Protein AF-A0A075GV22-F1 (afdb_monomer)

Solvent-accessible surface area (backbone atoms only — not comparable to full-atom values): 10211 Å² total; per-residue (Å²): 111,69,67,63,52,49,53,52,50,53,51,52,52,62,68,45,43,62,60,53,48,52,53,50,51,42,51,51,51,29,62,68,49,38,79,82,53,47,80,83,38,76,56,93,55,43,69,95,78,42,57,32,60,59,54,50,48,48,53,45,34,52,48,52,51,51,50,55,50,48,54,51,49,47,42,54,75,73,61,37,54,66,56,55,51,52,49,51,56,38,70,69,30,53,65,70,69,83,43,66,52,50,73,53,48,54,53,52,32,54,49,41,50,52,50,41,72,77,34,75,86,40,63,70,55,45,54,52,39,54,52,51,44,53,52,48,45,59,42,48,70,35,69,63,30,12,52,45,51,46,52,47,40,73,71,41,98,61,62,78,67,82,54,92,62,50,58,89,62,41,58,58,52,19,52,58,55,38,71,72,74,121

pLDDT: mean 88.63, std 6.94, range [57.0, 96.81]

Structure (mmCIF, N/CA/C/O backbone):
data_AF-A0A075GV22-F1
#
_entry.id   AF-A0A075GV22-F1
#
loop_
_atom_site.group_PDB
_atom_site.id
_atom_site.type_symbol
_atom_site.label_atom_id
_atom_site.label_alt_id
_atom_site.label_comp_id
_atom_site.label_asym_id
_atom_site.label_entity_id
_atom_site.label_seq_id
_atom_site.pdbx_PDB_ins_code
_atom_site.Cartn_x
_atom_site.Cartn_y
_atom_site.Cartn_z
_atom_site.occupancy
_atom_site.B_iso_or_equiv
_atom_site.auth_seq_id
_atom_site.auth_comp_id
_atom_site.auth_asym_id
_atom_site.auth_atom_id
_atom_site.pdbx_PDB_model_num
ATOM 1 N N . MET A 1 1 ? -7.796 -27.379 -1.140 1.00 61.88 1 MET A N 1
ATOM 2 C CA . MET A 1 1 ? -6.358 -27.545 -1.483 1.00 61.88 1 MET A CA 1
ATOM 3 C C . MET A 1 1 ? -6.003 -27.077 -2.899 1.00 61.88 1 MET A C 1
ATOM 5 O O . MET A 1 1 ? -5.098 -26.264 -3.033 1.00 61.88 1 MET A O 1
ATOM 9 N N . MET A 1 2 ? -6.735 -27.494 -3.939 1.00 76.00 2 MET A N 1
ATOM 10 C CA . MET A 1 2 ? -6.452 -27.126 -5.341 1.00 76.00 2 MET A CA 1
ATOM 11 C C . MET A 1 2 ? -6.572 -25.615 -5.633 1.00 76.00 2 MET A C 1
ATOM 13 O O . MET A 1 2 ? -5.670 -25.032 -6.227 1.00 76.00 2 MET A O 1
ATOM 17 N N . LYS A 1 3 ? -7.618 -24.950 -5.110 1.00 76.69 3 LYS A N 1
ATOM 18 C CA . LYS A 1 3 ? -7.797 -23.486 -5.214 1.00 76.69 3 LYS A CA 1
ATOM 19 C C . LYS A 1 3 ? -6.611 -22.706 -4.624 1.00 76.69 3 LYS A C 1
ATOM 21 O O . LYS A 1 3 ? -6.063 -21.832 -5.280 1.00 76.69 3 LYS A O 1
ATOM 26 N N . LYS A 1 4 ? -6.152 -23.072 -3.419 1.00 71.12 4 LYS A N 1
ATOM 27 C CA . LYS A 1 4 ? -5.005 -22.431 -2.740 1.00 71.12 4 LYS A CA 1
ATOM 28 C C . LYS A 1 4 ? -3.700 -22.590 -3.533 1.00 71.12 4 LYS A C 1
ATOM 30 O O . LYS A 1 4 ? -2.909 -21.654 -3.603 1.00 71.12 4 LYS A O 1
ATOM 35 N N . TRP A 1 5 ? -3.481 -23.753 -4.152 1.00 90.94 5 TRP A N 1
ATOM 36 C CA . TRP A 1 5 ? -2.328 -23.976 -5.030 1.00 90.94 5 TRP A CA 1
ATOM 37 C C . TRP A 1 5 ? -2.404 -23.122 -6.302 1.00 90.94 5 TRP A C 1
ATOM 39 O O . TRP A 1 5 ? -1.416 -22.481 -6.656 1.00 90.94 5 TRP A O 1
ATOM 49 N N . PHE A 1 6 ? -3.577 -23.049 -6.937 1.00 90.19 6 PHE A N 1
ATOM 50 C CA . PHE A 1 6 ? -3.786 -22.228 -8.130 1.00 90.19 6 PHE A CA 1
ATOM 51 C C . PHE A 1 6 ? -3.576 -20.739 -7.838 1.00 90.19 6 PHE A C 1
ATOM 53 O O . PHE A 1 6 ? -2.804 -20.086 -8.533 1.00 90.19 6 PHE A O 1
ATOM 60 N N . MET A 1 7 ? -4.151 -20.230 -6.743 1.00 90.12 7 MET A N 1
ATOM 61 C CA . MET A 1 7 ? -3.944 -18.846 -6.300 1.00 90.12 7 MET A CA 1
ATOM 62 C C . MET A 1 7 ? -2.466 -18.538 -6.043 1.00 90.12 7 MET A C 1
ATOM 64 O O . MET A 1 7 ? -1.998 -17.445 -6.347 1.00 90.12 7 MET A O 1
ATOM 68 N N . ARG A 1 8 ? -1.695 -19.513 -5.545 1.00 86.69 8 ARG A N 1
ATOM 69 C CA . ARG A 1 8 ? -0.247 -19.359 -5.358 1.00 86.69 8 ARG A CA 1
ATOM 70 C C . ARG A 1 8 ? 0.506 -19.256 -6.688 1.00 86.69 8 ARG A C 1
ATOM 72 O O . ARG A 1 8 ? 1.442 -18.468 -6.775 1.00 86.69 8 ARG A O 1
ATOM 79 N N . GLN A 1 9 ? 0.129 -20.027 -7.711 1.00 88.81 9 GLN A N 1
ATOM 80 C CA . GLN A 1 9 ? 0.747 -19.898 -9.040 1.00 88.81 9 GLN A CA 1
ATOM 81 C C . GLN A 1 9 ? 0.329 -18.602 -9.730 1.00 88.81 9 GLN A C 1
ATOM 83 O O . GLN A 1 9 ? 1.180 -17.908 -10.276 1.00 88.81 9 GLN A O 1
ATOM 88 N N . TYR A 1 10 ? -0.949 -18.240 -9.639 1.00 91.00 10 TYR A N 1
ATOM 89 C CA . TYR A 1 10 ? -1.457 -16.963 -10.128 1.00 91.00 10 TYR A CA 1
ATOM 90 C C . TYR A 1 10 ? -0.683 -15.787 -9.520 1.00 91.00 10 TYR A C 1
ATOM 92 O O . TYR A 1 10 ? -0.190 -14.928 -10.246 1.00 91.00 10 TYR A O 1
ATOM 100 N N . TRP A 1 11 ? -0.472 -15.805 -8.202 1.00 90.06 11 TRP A N 1
ATOM 101 C CA . TRP A 1 11 ? 0.323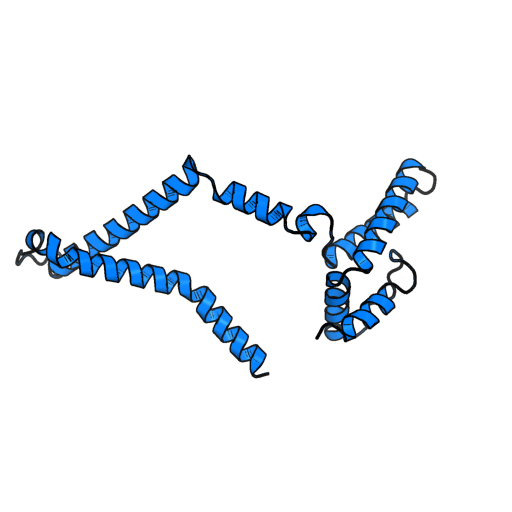 -14.788 -7.518 1.00 90.06 11 TRP A CA 1
ATOM 102 C C . TRP A 1 11 ? 1.761 -14.716 -8.050 1.00 90.06 11 TRP A C 1
ATOM 104 O O . TRP A 1 11 ? 2.268 -13.628 -8.309 1.00 90.06 11 TRP A O 1
ATOM 114 N N . ARG A 1 12 ? 2.415 -15.862 -8.287 1.00 88.81 12 ARG A N 1
ATOM 115 C CA . ARG A 1 12 ? 3.768 -15.897 -8.874 1.00 88.81 12 ARG A CA 1
ATOM 116 C C . ARG A 1 12 ? 3.799 -15.291 -10.275 1.00 88.81 12 ARG A C 1
ATOM 118 O O . ARG A 1 12 ? 4.702 -14.513 -10.571 1.00 88.81 12 ARG A O 1
ATOM 125 N N . LEU A 1 13 ? 2.810 -15.615 -11.111 1.00 90.81 13 LEU A N 1
ATOM 126 C CA . LEU A 1 13 ? 2.682 -15.046 -12.452 1.00 90.81 13 LEU A CA 1
A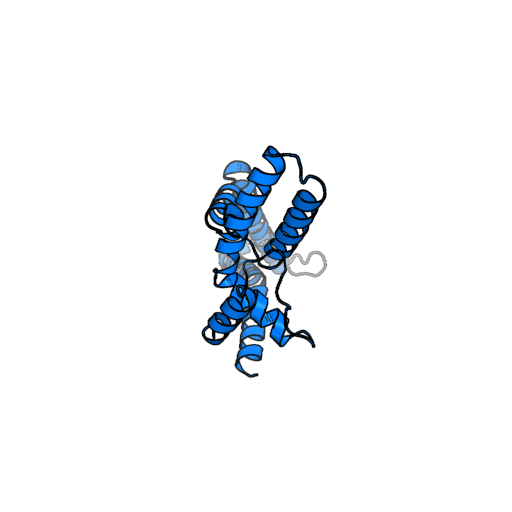TOM 127 C C . LEU A 1 13 ? 2.528 -13.525 -12.383 1.00 90.81 13 LEU A C 1
ATOM 129 O O . LEU A 1 13 ? 3.282 -12.818 -13.047 1.00 90.81 13 LEU A O 1
ATOM 133 N N . GLN A 1 14 ? 1.640 -13.031 -11.518 1.00 88.94 14 GLN A N 1
ATOM 134 C CA . GLN A 1 14 ? 1.408 -11.601 -11.320 1.00 88.94 14 GLN A CA 1
ATOM 135 C C . GLN A 1 14 ? 2.679 -10.863 -10.871 1.00 88.94 14 GLN A C 1
ATOM 137 O O . GLN A 1 14 ? 3.001 -9.816 -11.423 1.00 88.94 14 GLN A O 1
ATOM 142 N N . GLN A 1 15 ? 3.449 -11.424 -9.932 1.00 84.94 15 GLN A N 1
ATOM 143 C CA . GLN A 1 15 ? 4.717 -10.821 -9.494 1.00 84.94 15 GLN A CA 1
ATOM 144 C C . GLN A 1 15 ? 5.784 -10.827 -10.600 1.00 84.94 15 GLN A C 1
ATOM 146 O O . GLN A 1 15 ? 6.546 -9.873 -10.744 1.00 84.94 15 GLN A O 1
ATOM 151 N N . SER A 1 16 ? 5.837 -11.886 -11.415 1.00 90.12 16 SER A N 1
ATOM 152 C CA . SER A 1 16 ? 6.799 -11.990 -12.522 1.00 90.12 16 SER A CA 1
ATOM 153 C C . SER A 1 16 ? 6.440 -11.136 -13.745 1.00 90.12 16 SER A C 1
ATOM 155 O O . SER A 1 16 ? 7.319 -10.824 -14.551 1.00 90.12 16 SER A O 1
ATOM 157 N N . GLN A 1 17 ? 5.171 -10.735 -13.881 1.00 92.19 17 GLN A N 1
ATOM 158 C CA . GLN A 1 17 ? 4.641 -10.047 -15.059 1.00 92.19 17 GLN A CA 1
ATOM 159 C C . GLN A 1 17 ? 5.424 -8.776 -15.388 1.00 92.19 17 GLN A C 1
ATOM 161 O O . GLN A 1 17 ? 5.737 -8.546 -16.552 1.00 92.19 17 GLN A O 1
ATOM 166 N N . THR A 1 18 ? 5.779 -7.970 -14.385 1.00 86.69 18 THR A N 1
ATOM 167 C CA . THR A 1 18 ? 6.504 -6.709 -14.595 1.00 86.69 18 THR A CA 1
ATOM 168 C C . THR A 1 18 ? 7.890 -6.945 -15.195 1.00 86.69 18 THR A C 1
ATOM 170 O O . THR A 1 18 ? 8.265 -6.275 -16.156 1.00 86.69 18 THR A O 1
ATOM 173 N N . PHE A 1 19 ? 8.627 -7.939 -14.691 1.00 84.44 19 PHE A N 1
ATOM 174 C CA . PHE A 1 19 ? 9.962 -8.274 -15.194 1.00 84.44 19 PHE A CA 1
ATOM 175 C C . PHE A 1 19 ? 9.909 -8.842 -16.613 1.00 84.44 19 PHE A C 1
ATOM 177 O O . PHE A 1 19 ? 10.665 -8.411 -17.484 1.00 84.44 19 PHE A O 1
ATOM 184 N N . ILE A 1 20 ? 8.981 -9.773 -16.858 1.00 90.12 20 ILE A N 1
ATOM 185 C CA . ILE A 1 20 ? 8.797 -10.389 -18.177 1.00 90.12 20 ILE A CA 1
ATOM 186 C C . ILE A 1 20 ? 8.351 -9.336 -19.195 1.00 90.12 20 ILE A C 1
ATOM 188 O O . ILE A 1 20 ? 8.915 -9.264 -20.282 1.00 90.12 20 ILE A O 1
ATOM 192 N N . SER A 1 21 ? 7.386 -8.486 -18.835 1.00 90.56 21 SER A N 1
ATOM 193 C CA . SER A 1 21 ? 6.886 -7.406 -19.690 1.00 90.56 21 SER A CA 1
ATOM 194 C C . SER A 1 21 ? 8.001 -6.424 -20.053 1.00 90.56 21 SER A C 1
ATOM 196 O O . SER A 1 21 ? 8.183 -6.108 -21.225 1.00 90.56 21 SER A O 1
ATOM 198 N N . MET A 1 22 ? 8.813 -5.997 -19.081 1.00 88.88 22 MET A N 1
ATOM 199 C CA . MET A 1 22 ? 9.937 -5.092 -19.334 1.00 88.88 22 MET A CA 1
ATOM 200 C C . MET A 1 22 ? 10.972 -5.703 -20.288 1.00 88.88 22 MET A C 1
ATOM 202 O O . MET A 1 22 ? 11.382 -5.051 -21.249 1.00 88.88 22 MET A O 1
ATOM 206 N N . GLY A 1 23 ? 11.362 -6.963 -20.065 1.00 90.06 23 GLY A N 1
ATOM 207 C CA . GLY A 1 23 ? 12.274 -7.677 -20.961 1.00 90.06 23 GLY A CA 1
ATOM 208 C C . GLY A 1 23 ? 11.692 -7.853 -22.365 1.00 90.06 23 GLY A C 1
ATOM 209 O O . GLY A 1 23 ? 12.386 -7.620 -23.357 1.00 90.06 23 GLY A O 1
ATOM 210 N N . PHE A 1 24 ? 10.406 -8.197 -22.454 1.00 93.62 24 PHE A N 1
ATOM 211 C CA . PHE A 1 24 ? 9.682 -8.365 -23.711 1.00 93.62 24 PHE A CA 1
ATOM 212 C C . PHE A 1 24 ? 9.611 -7.062 -24.513 1.00 93.62 24 PHE A C 1
ATOM 214 O O . PHE A 1 24 ? 9.943 -7.051 -25.696 1.00 93.62 24 PHE A O 1
ATOM 221 N N . TRP A 1 25 ? 9.241 -5.945 -23.885 1.00 92.06 25 TRP A N 1
ATOM 222 C CA . TRP A 1 25 ? 9.173 -4.652 -24.565 1.00 92.06 25 TRP A CA 1
ATOM 223 C C . TRP A 1 25 ? 10.549 -4.150 -24.989 1.00 92.06 25 TRP A C 1
ATOM 225 O O . TRP A 1 25 ? 10.703 -3.688 -26.117 1.00 92.06 25 TRP A O 1
ATOM 235 N N . CYS A 1 26 ? 11.563 -4.293 -24.133 1.00 93.19 26 CYS A N 1
ATOM 236 C CA . CYS A 1 26 ? 12.929 -3.898 -24.467 1.00 93.19 26 CYS A CA 1
ATOM 237 C C . CYS A 1 26 ? 13.460 -4.679 -25.679 1.00 93.19 26 CYS A C 1
ATOM 239 O O . CYS A 1 26 ? 13.943 -4.080 -26.641 1.00 93.19 26 CYS A O 1
ATOM 241 N N . THR A 1 27 ? 13.312 -6.007 -25.681 1.00 92.69 27 THR A N 1
ATOM 2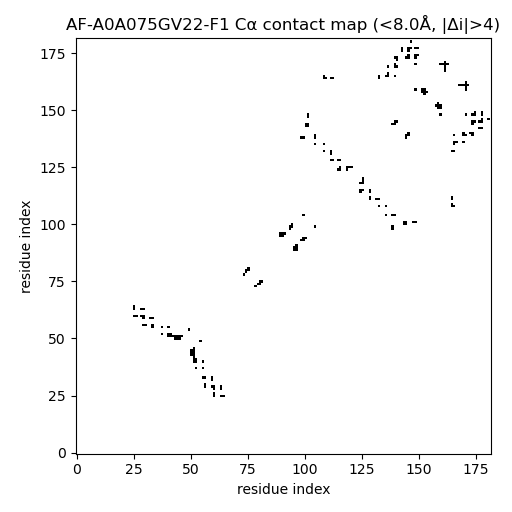42 C CA . THR A 1 27 ? 13.745 -6.849 -26.809 1.00 92.69 27 THR A CA 1
ATOM 243 C C . THR A 1 27 ? 12.947 -6.573 -28.077 1.00 92.69 27 THR A C 1
ATOM 245 O O . THR A 1 27 ? 13.544 -6.384 -29.135 1.00 92.69 27 THR A O 1
ATOM 248 N N . THR A 1 28 ? 11.621 -6.464 -27.981 1.00 94.88 28 THR A N 1
ATOM 249 C CA . THR A 1 28 ? 10.756 -6.184 -29.135 1.00 94.88 28 THR A CA 1
ATOM 250 C C . THR A 1 28 ? 11.097 -4.839 -29.772 1.00 94.88 28 THR A C 1
ATOM 252 O O . THR A 1 28 ? 11.328 -4.776 -30.977 1.00 94.88 28 THR A O 1
ATOM 255 N N . LEU A 1 29 ? 11.209 -3.769 -28.980 1.00 93.69 29 LEU A N 1
ATOM 256 C CA . LEU A 1 29 ? 11.579 -2.446 -29.491 1.00 93.69 29 LEU A CA 1
ATOM 257 C C . LEU A 1 29 ? 12.983 -2.450 -30.099 1.00 93.69 29 LEU A C 1
ATOM 259 O O . LEU A 1 29 ? 13.184 -1.894 -31.175 1.00 93.69 29 LEU A O 1
ATOM 263 N N . THR A 1 30 ? 13.936 -3.128 -29.459 1.00 93.56 30 THR A N 1
ATOM 264 C CA . THR A 1 30 ? 15.307 -3.245 -29.974 1.00 93.56 30 THR A CA 1
ATOM 265 C C . THR A 1 30 ? 15.336 -3.899 -31.354 1.00 93.56 30 THR A C 1
ATOM 267 O O . THR A 1 30 ? 15.964 -3.375 -32.274 1.00 93.56 30 THR A O 1
ATOM 270 N N . LEU A 1 31 ? 14.621 -5.013 -31.526 1.00 93.31 31 LEU A N 1
ATOM 271 C CA . LEU A 1 31 ? 14.566 -5.747 -32.791 1.00 93.31 31 LEU A CA 1
ATOM 272 C C . LEU A 1 31 ? 13.774 -5.005 -33.875 1.00 93.31 31 LEU A C 1
ATOM 274 O O . LEU A 1 31 ? 14.141 -5.083 -35.045 1.00 93.31 31 LEU A O 1
ATOM 278 N N . LEU A 1 32 ? 12.734 -4.257 -33.499 1.00 94.56 32 LEU A N 1
ATOM 279 C CA . LEU A 1 32 ? 11.988 -3.403 -34.427 1.00 94.56 32 LEU A CA 1
ATOM 280 C C . LEU A 1 32 ? 12.823 -2.213 -34.915 1.00 94.56 32 LEU A C 1
ATOM 282 O O . LEU A 1 32 ? 12.724 -1.834 -36.078 1.00 94.56 32 LEU A O 1
ATOM 286 N N . ILE A 1 33 ? 13.657 -1.634 -34.049 1.00 92.62 33 ILE A N 1
ATOM 287 C CA . ILE A 1 33 ? 14.510 -0.485 -34.388 1.00 92.62 33 ILE A CA 1
ATOM 288 C C . ILE A 1 33 ? 15.743 -0.923 -35.192 1.00 92.62 33 ILE A C 1
ATOM 290 O O . ILE A 1 33 ? 16.189 -0.189 -36.076 1.00 92.62 33 ILE A O 1
ATOM 294 N N . TRP A 1 34 ? 16.277 -2.120 -34.926 1.00 92.69 34 TRP A N 1
ATOM 295 C CA . TRP A 1 34 ? 17.482 -2.651 -35.568 1.00 92.69 34 TRP A CA 1
ATOM 296 C C . TRP A 1 34 ? 17.561 -2.449 -37.092 1.00 92.69 34 TRP A C 1
ATOM 298 O O . TRP A 1 34 ? 18.555 -1.868 -37.532 1.00 92.69 34 TRP A O 1
ATOM 308 N N . PRO A 1 35 ? 16.575 -2.847 -37.924 1.00 91.62 35 PRO A N 1
ATOM 309 C CA . PRO A 1 35 ? 16.682 -2.694 -39.378 1.00 91.62 35 PRO A CA 1
ATOM 310 C C . PRO A 1 35 ? 16.944 -1.245 -39.813 1.00 91.62 35 PRO A C 1
ATOM 312 O O . PRO A 1 35 ? 17.711 -1.029 -40.750 1.00 91.62 35 PRO A O 1
ATOM 315 N N . TYR A 1 36 ? 16.410 -0.256 -39.092 1.00 90.38 36 TYR A N 1
ATOM 316 C CA . TYR A 1 36 ? 16.557 1.167 -39.415 1.00 90.38 36 TYR A CA 1
ATOM 317 C C . TYR A 1 36 ? 17.935 1.750 -39.068 1.00 90.38 36 TYR A C 1
ATOM 319 O O . TYR A 1 36 ? 18.341 2.759 -39.644 1.00 90.38 36 TYR A O 1
ATOM 327 N N . VAL A 1 37 ? 18.667 1.127 -38.141 1.00 89.00 37 VAL A N 1
ATOM 328 C CA . VAL A 1 37 ? 19.961 1.632 -37.636 1.00 89.00 37 VAL A CA 1
ATOM 329 C C . VAL A 1 37 ? 21.119 0.680 -37.966 1.00 89.00 37 VAL A C 1
ATOM 331 O O . VAL A 1 37 ? 22.286 1.049 -37.848 1.00 89.00 37 VAL A O 1
ATOM 334 N N . SER A 1 38 ? 20.813 -0.527 -38.454 1.00 85.69 38 SER A N 1
ATOM 335 C CA . SER A 1 38 ? 21.773 -1.595 -38.767 1.00 85.69 38 SER A CA 1
ATOM 336 C C . SER A 1 38 ? 22.922 -1.141 -39.671 1.00 85.69 38 SER A C 1
ATOM 338 O O . SER A 1 38 ? 24.059 -1.564 -39.473 1.00 85.69 38 SER A O 1
ATOM 340 N N . TRP A 1 39 ? 22.659 -0.216 -40.601 1.00 86.06 39 TRP A N 1
ATOM 341 C CA . TRP A 1 39 ? 23.650 0.377 -41.506 1.00 86.06 39 TRP A CA 1
ATOM 342 C C . TRP A 1 39 ? 24.828 1.045 -40.785 1.00 86.06 39 TRP A C 1
ATOM 344 O O . TRP A 1 39 ? 25.930 1.104 -41.323 1.00 86.06 39 TRP A O 1
ATOM 354 N N . ARG A 1 40 ? 24.637 1.507 -39.542 1.00 83.69 40 ARG A N 1
ATOM 355 C CA . ARG A 1 40 ? 25.699 2.127 -38.738 1.00 83.69 40 ARG A CA 1
ATOM 356 C C . ARG A 1 40 ? 26.696 1.120 -38.163 1.00 83.69 40 ARG A C 1
ATOM 358 O O 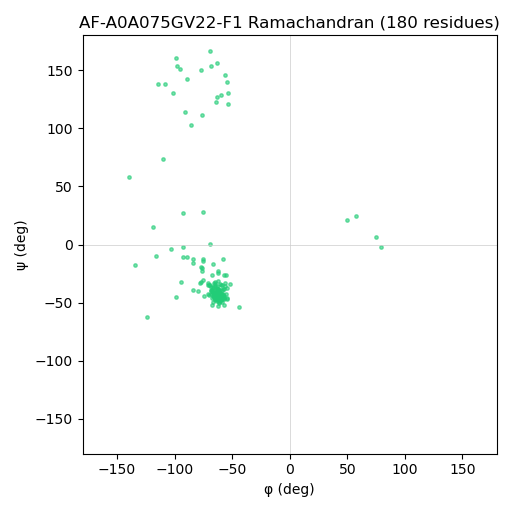. ARG A 1 40 ? 27.766 1.523 -37.717 1.00 83.69 40 ARG A O 1
ATOM 365 N N . PHE A 1 41 ? 26.347 -0.164 -38.191 1.00 82.56 41 PHE A N 1
ATOM 366 C CA . PHE A 1 41 ? 27.074 -1.256 -37.548 1.00 82.56 41 PHE A CA 1
ATOM 367 C C . PHE A 1 41 ? 27.577 -2.311 -38.552 1.00 82.56 41 PHE A C 1
ATOM 369 O O . PHE A 1 41 ? 27.979 -3.395 -38.141 1.00 82.56 41 PHE A O 1
ATOM 376 N N . GLN A 1 42 ? 27.595 -2.004 -39.857 1.00 70.50 42 GLN A N 1
ATOM 377 C CA . GLN A 1 42 ? 28.015 -2.906 -40.950 1.00 70.50 42 GLN A CA 1
ATOM 378 C C . GLN A 1 42 ? 29.544 -3.104 -41.072 1.00 70.50 42 GLN A C 1
ATOM 380 O O . GLN A 1 42 ? 30.057 -3.354 -42.159 1.00 70.50 42 GLN A O 1
ATOM 385 N N . GLY A 1 43 ? 30.299 -2.974 -39.980 1.00 66.25 43 GLY A N 1
ATOM 386 C CA . GLY A 1 43 ? 31.745 -3.205 -39.990 1.00 66.25 43 GLY A CA 1
ATOM 387 C C . GLY A 1 43 ? 32.101 -4.662 -39.690 1.00 66.25 43 GLY A C 1
ATOM 388 O O . GLY A 1 43 ? 31.520 -5.254 -38.785 1.00 66.25 43 GLY A O 1
ATOM 389 N N . GLU A 1 44 ? 33.124 -5.208 -40.357 1.00 67.62 44 GLU A N 1
ATOM 390 C CA . GLU A 1 44 ? 33.761 -6.491 -39.981 1.00 67.62 44 GLU A CA 1
ATOM 391 C C . GLU A 1 44 ? 34.557 -6.402 -38.663 1.00 67.62 44 GLU A C 1
ATOM 393 O O . GLU A 1 44 ? 35.157 -7.372 -38.205 1.00 67.62 44 GLU A O 1
ATOM 398 N N . ALA A 1 45 ? 34.570 -5.228 -38.029 1.00 71.62 45 ALA A N 1
ATOM 399 C CA . ALA A 1 45 ? 35.220 -5.014 -36.752 1.00 71.62 45 ALA A CA 1
ATOM 400 C C . ALA A 1 45 ? 34.552 -5.863 -35.658 1.00 71.62 45 ALA A C 1
ATOM 402 O O . ALA A 1 45 ? 33.364 -5.721 -35.366 1.00 71.62 45 ALA A O 1
ATOM 403 N N . THR A 1 46 ? 35.348 -6.709 -35.008 1.00 79.25 46 THR A N 1
ATOM 404 C CA . THR A 1 46 ? 34.946 -7.515 -33.850 1.00 79.25 46 THR A CA 1
ATOM 405 C C . THR A 1 46 ? 35.644 -7.010 -32.585 1.00 79.25 46 THR A C 1
ATOM 407 O O . THR A 1 46 ? 36.603 -7.636 -32.113 1.00 79.25 46 THR A O 1
ATOM 410 N N . PRO A 1 47 ? 35.231 -5.858 -32.025 1.00 75.38 47 PRO A N 1
ATOM 411 C CA . PRO A 1 47 ? 35.787 -5.393 -30.762 1.00 75.38 47 PRO A CA 1
ATOM 412 C C . PRO A 1 47 ? 35.526 -6.440 -29.668 1.00 75.38 47 PRO A C 1
ATOM 414 O O . PRO A 1 47 ? 34.403 -6.922 -29.503 1.00 75.38 47 PRO A O 1
ATOM 417 N N . LEU A 1 48 ? 36.588 -6.817 -28.946 1.00 79.31 48 LEU A N 1
ATOM 418 C CA . LEU A 1 48 ? 36.582 -7.875 -27.920 1.00 79.31 48 LEU A CA 1
ATOM 419 C C . LEU A 1 48 ? 36.120 -9.257 -28.433 1.00 79.31 48 LEU A C 1
ATOM 421 O O . LEU A 1 48 ? 35.644 -10.077 -27.655 1.00 79.31 48 LEU A O 1
ATOM 425 N N . GLY A 1 49 ? 36.246 -9.523 -29.740 1.00 82.38 49 GLY A N 1
ATOM 426 C CA . GLY A 1 49 ? 35.823 -10.789 -30.355 1.00 82.38 49 GLY A CA 1
ATOM 427 C C . GLY A 1 49 ? 34.306 -10.937 -30.525 1.00 82.38 49 GLY A C 1
ATOM 428 O O . GLY A 1 49 ? 33.842 -11.994 -30.944 1.00 82.38 49 GLY A O 1
ATOM 429 N N . ILE A 1 50 ? 33.528 -9.888 -30.232 1.00 84.25 50 ILE A N 1
ATOM 430 C CA . ILE A 1 50 ? 32.070 -9.881 -30.374 1.00 84.25 50 ILE A CA 1
ATOM 431 C C . ILE A 1 50 ? 31.697 -9.139 -31.668 1.00 84.25 50 ILE A C 1
ATOM 433 O O . ILE A 1 50 ? 32.167 -8.015 -31.872 1.00 84.25 50 ILE A O 1
ATOM 437 N N . PRO A 1 51 ? 30.842 -9.714 -32.539 1.00 86.88 51 PRO A N 1
ATOM 438 C CA . PRO A 1 51 ? 30.358 -9.033 -33.737 1.00 86.88 51 PRO A CA 1
ATOM 439 C C . PRO A 1 51 ? 29.714 -7.675 -33.436 1.00 86.88 51 PRO A C 1
ATOM 441 O O . PRO A 1 51 ? 28.933 -7.544 -32.488 1.00 86.88 51 PRO A O 1
ATOM 444 N N . MET A 1 52 ? 29.977 -6.681 -34.291 1.00 86.88 52 MET A N 1
ATOM 445 C CA . MET A 1 52 ? 29.459 -5.311 -34.149 1.00 86.88 52 MET A CA 1
ATOM 446 C C . MET A 1 52 ? 27.922 -5.247 -34.045 1.00 86.88 52 MET A C 1
ATOM 448 O O . MET A 1 52 ? 27.369 -4.355 -33.402 1.00 86.88 52 MET A O 1
ATOM 452 N N . THR A 1 53 ? 27.222 -6.236 -34.607 1.00 87.56 53 THR A N 1
ATOM 453 C CA . THR A 1 53 ? 25.769 -6.419 -34.480 1.00 87.56 53 THR A CA 1
ATOM 454 C C . THR A 1 53 ? 25.299 -6.475 -33.026 1.00 87.56 53 THR A C 1
ATOM 456 O O . THR A 1 53 ? 24.336 -5.799 -32.675 1.00 87.56 53 THR A O 1
ATOM 459 N N . TYR A 1 54 ? 25.976 -7.233 -32.157 1.00 88.75 54 TYR A N 1
ATOM 460 C CA . TYR A 1 54 ? 25.569 -7.358 -30.753 1.00 88.75 54 TYR A CA 1
ATOM 461 C C . TYR A 1 54 ? 25.806 -6.069 -29.972 1.00 88.75 54 TYR A C 1
ATOM 463 O O . TYR A 1 54 ? 24.993 -5.715 -29.122 1.00 88.75 54 TYR A O 1
ATOM 471 N N . TRP A 1 55 ? 26.872 -5.337 -30.301 1.00 89.19 55 TRP A N 1
ATOM 472 C CA . TRP A 1 55 ? 27.111 -4.007 -29.750 1.00 89.19 55 TRP A CA 1
ATOM 473 C C . TRP A 1 55 ? 26.008 -3.031 -30.148 1.00 89.19 55 TRP A C 1
ATOM 475 O O . TRP A 1 55 ? 25.476 -2.339 -29.286 1.00 89.19 55 TRP A O 1
ATOM 485 N N . GLY A 1 56 ? 25.600 -3.030 -31.419 1.00 89.00 56 GLY A N 1
ATOM 486 C CA . GLY A 1 56 ? 24.503 -2.186 -31.885 1.00 89.00 56 GLY A CA 1
ATOM 487 C C . GLY A 1 56 ? 23.161 -2.528 -31.233 1.00 89.00 56 GLY A C 1
ATOM 488 O O . GLY A 1 56 ? 22.460 -1.629 -30.769 1.00 89.00 56 GLY A O 1
ATOM 489 N N . LEU A 1 57 ? 22.831 -3.818 -31.109 1.00 91.94 57 LEU A N 1
ATOM 490 C CA . LEU A 1 57 ? 21.636 -4.268 -30.386 1.00 91.94 57 LEU A CA 1
ATOM 491 C C . LEU A 1 57 ? 21.679 -3.862 -28.908 1.00 91.94 57 LEU A C 1
ATOM 493 O O . LEU A 1 57 ? 20.688 -3.355 -28.387 1.00 91.94 57 LEU A O 1
ATOM 497 N N . ALA A 1 58 ? 22.827 -4.024 -28.243 1.00 91.44 58 ALA A N 1
ATOM 498 C CA . ALA A 1 58 ? 23.000 -3.607 -26.857 1.00 91.44 58 ALA A CA 1
ATOM 499 C C . ALA A 1 58 ? 22.821 -2.090 -26.700 1.00 91.44 58 ALA A C 1
ATOM 501 O O . ALA A 1 58 ? 22.085 -1.654 -25.819 1.00 91.44 58 ALA A O 1
ATOM 502 N N . THR A 1 59 ? 23.426 -1.274 -27.571 1.00 91.75 59 THR A N 1
ATOM 503 C CA . THR A 1 59 ? 23.270 0.188 -27.536 1.00 91.75 59 THR A CA 1
ATOM 504 C C . THR A 1 59 ? 21.812 0.612 -27.699 1.00 91.75 59 THR A C 1
ATOM 506 O O . THR A 1 59 ? 21.351 1.477 -26.957 1.00 91.75 59 THR A O 1
ATOM 509 N N . ILE A 1 60 ? 21.068 -0.007 -28.621 1.00 93.06 60 ILE A N 1
ATOM 510 C CA . ILE A 1 60 ? 19.638 0.282 -28.802 1.00 93.06 60 ILE A CA 1
ATOM 511 C C . ILE A 1 60 ? 18.851 -0.116 -27.547 1.00 93.06 60 ILE A C 1
ATOM 513 O O . ILE A 1 60 ? 18.076 0.695 -27.045 1.00 93.06 60 ILE A O 1
ATOM 517 N N . ALA A 1 61 ? 19.081 -1.315 -27.004 1.00 93.19 61 ALA A N 1
ATOM 518 C CA . ALA A 1 61 ? 18.404 -1.786 -25.796 1.00 93.19 61 ALA A CA 1
ATOM 519 C C . ALA A 1 61 ? 18.651 -0.855 -24.595 1.00 93.19 61 ALA A C 1
ATOM 521 O O . ALA A 1 61 ? 17.707 -0.444 -23.919 1.00 93.19 61 ALA A O 1
ATOM 522 N N . PHE A 1 62 ? 19.904 -0.451 -24.366 1.00 94.50 62 PHE A N 1
ATOM 523 C CA . PHE A 1 62 ? 20.245 0.528 -23.331 1.00 94.50 62 PHE A CA 1
ATOM 524 C C . PHE A 1 62 ? 19.611 1.897 -23.596 1.00 94.50 62 PHE A C 1
ATOM 526 O O . PHE A 1 62 ? 19.130 2.528 -22.658 1.00 94.50 62 PHE A O 1
ATOM 533 N N . GLY A 1 63 ? 19.555 2.342 -24.854 1.00 94.06 63 GLY A N 1
ATOM 534 C CA . GLY A 1 63 ? 18.884 3.584 -25.238 1.00 94.06 63 GLY A CA 1
ATOM 535 C C . GLY A 1 63 ? 17.387 3.568 -24.921 1.00 94.06 63 GLY A C 1
ATOM 536 O O . GLY A 1 63 ? 16.877 4.516 -24.328 1.00 94.06 63 GLY A O 1
ATOM 537 N N . VAL A 1 64 ? 16.691 2.473 -25.241 1.00 93.00 64 VAL A N 1
ATOM 538 C CA . VAL A 1 64 ? 15.268 2.287 -24.906 1.00 93.00 64 VAL A CA 1
ATOM 539 C C . VAL A 1 64 ? 15.061 2.339 -23.392 1.00 93.00 64 VAL A C 1
ATOM 541 O O . VAL A 1 64 ? 14.202 3.081 -22.921 1.00 93.00 64 VAL A O 1
ATOM 544 N N . LEU A 1 65 ? 15.872 1.609 -22.620 1.00 93.25 65 LEU A N 1
ATOM 545 C CA . LEU A 1 65 ? 15.788 1.627 -21.156 1.00 93.25 65 LEU A CA 1
ATOM 546 C C . LEU A 1 65 ? 16.060 3.022 -20.580 1.00 93.25 65 LEU A C 1
ATOM 548 O O . LEU A 1 65 ? 15.343 3.455 -19.680 1.00 93.25 65 LEU A O 1
ATOM 552 N N . ALA A 1 66 ? 17.045 3.746 -21.116 1.00 94.81 66 ALA A N 1
ATOM 553 C CA . ALA A 1 66 ? 17.361 5.106 -20.692 1.00 94.81 66 ALA A CA 1
ATOM 554 C C . ALA A 1 66 ? 16.206 6.081 -20.968 1.00 94.81 66 ALA A C 1
ATOM 556 O O . ALA A 1 66 ? 15.892 6.904 -20.112 1.00 94.81 66 ALA A O 1
ATOM 557 N N . ILE A 1 67 ? 15.535 5.968 -22.121 1.00 93.56 67 ILE A N 1
ATOM 558 C CA . ILE A 1 67 ? 14.354 6.782 -22.447 1.00 93.56 67 ILE A CA 1
ATOM 559 C C . ILE A 1 67 ? 13.196 6.458 -21.500 1.00 93.56 67 ILE A C 1
ATOM 561 O O . ILE A 1 67 ? 12.589 7.373 -20.949 1.00 93.56 67 ILE A O 1
ATOM 565 N N . VAL A 1 68 ? 12.902 5.174 -21.268 1.00 91.69 68 VAL A N 1
ATOM 566 C CA . VAL A 1 68 ? 11.847 4.756 -20.326 1.00 91.69 68 VAL A CA 1
ATOM 567 C C . VAL A 1 68 ? 12.134 5.292 -18.921 1.00 91.69 68 VAL A C 1
ATOM 569 O O . VAL A 1 68 ? 11.237 5.832 -18.273 1.00 91.69 68 VAL A O 1
ATOM 572 N N . LEU A 1 69 ? 13.388 5.210 -18.469 1.00 92.38 69 LEU A N 1
ATOM 573 C CA . LEU A 1 69 ? 13.813 5.748 -17.179 1.00 92.38 69 LEU A CA 1
ATOM 574 C C . LEU A 1 69 ? 13.701 7.275 -17.134 1.00 92.38 69 LEU A C 1
ATOM 576 O O . LEU A 1 69 ? 13.229 7.810 -16.138 1.00 92.38 69 LEU A O 1
ATOM 580 N N . MET A 1 70 ? 14.068 7.980 -18.207 1.00 93.94 70 MET A N 1
ATOM 581 C CA . MET A 1 70 ? 13.910 9.434 -18.314 1.00 93.94 70 MET A CA 1
ATOM 582 C C . MET A 1 70 ? 12.439 9.850 -18.223 1.00 93.94 70 MET A C 1
ATOM 584 O O . MET A 1 70 ? 12.113 10.771 -17.480 1.00 93.94 70 MET A O 1
ATOM 588 N N . VAL A 1 71 ? 11.542 9.162 -18.934 1.00 91.75 71 VAL A N 1
ATOM 589 C CA . VAL A 1 71 ? 10.095 9.410 -18.844 1.00 91.75 71 VAL A CA 1
ATOM 590 C C . VAL A 1 71 ? 9.601 9.166 -17.418 1.00 91.75 71 VAL A C 1
ATOM 592 O O . VAL A 1 71 ? 8.880 10.002 -16.877 1.00 91.75 71 VAL A O 1
ATOM 595 N N . GLY A 1 72 ? 10.032 8.072 -16.781 1.00 89.06 72 GLY A N 1
ATOM 596 C CA . GLY A 1 72 ? 9.715 7.784 -15.381 1.00 89.06 72 GLY A CA 1
ATOM 597 C C . GLY A 1 72 ? 10.226 8.861 -14.420 1.00 89.06 72 GLY A C 1
ATOM 598 O O . GLY A 1 72 ? 9.495 9.292 -13.534 1.00 89.06 72 GLY A O 1
ATOM 599 N N . TYR A 1 73 ? 11.446 9.353 -14.634 1.00 90.69 73 TYR A N 1
ATOM 600 C CA . TYR A 1 73 ? 12.035 10.439 -13.855 1.00 90.69 73 TYR A CA 1
ATOM 601 C C . TYR A 1 73 ? 11.254 11.750 -14.014 1.00 90.69 73 TYR A C 1
ATOM 603 O O . TYR A 1 73 ? 10.953 12.412 -13.024 1.00 90.69 73 TYR A O 1
ATOM 611 N N . ILE A 1 74 ? 10.864 12.107 -15.242 1.00 91.31 74 ILE A N 1
ATOM 612 C CA . ILE A 1 74 ? 10.038 13.295 -15.499 1.00 91.31 74 ILE A CA 1
ATOM 613 C C . ILE A 1 74 ? 8.669 13.153 -14.821 1.00 91.31 74 ILE A C 1
ATOM 615 O O . ILE A 1 74 ? 8.195 14.094 -14.183 1.00 91.31 74 ILE A O 1
ATOM 619 N N . TYR A 1 75 ? 8.048 11.976 -14.927 1.00 88.56 75 TYR A N 1
ATOM 620 C CA . TYR A 1 75 ? 6.776 11.678 -14.271 1.00 88.56 75 TYR A CA 1
ATOM 621 C C . TYR A 1 75 ? 6.871 11.824 -12.746 1.00 88.56 75 TYR A C 1
ATOM 623 O O . TYR A 1 75 ? 5.988 12.410 -12.123 1.00 88.56 75 TYR A O 1
ATOM 631 N N . ASP A 1 76 ? 7.955 11.341 -12.145 1.00 86.69 76 ASP A N 1
ATOM 632 C CA . ASP A 1 76 ? 8.179 11.439 -10.707 1.00 86.69 76 ASP A CA 1
ATOM 633 C C . ASP A 1 76 ? 8.410 12.890 -10.245 1.00 86.69 76 ASP A C 1
ATOM 635 O O . ASP A 1 76 ? 7.715 13.387 -9.353 1.00 86.69 76 ASP A O 1
ATOM 639 N N . GLN A 1 77 ? 9.339 13.600 -10.890 1.00 84.56 77 GLN A N 1
ATOM 640 C CA . GLN A 1 77 ? 9.803 14.912 -10.433 1.00 84.56 77 GLN A CA 1
ATOM 641 C C . GLN A 1 77 ? 8.861 16.066 -10.791 1.00 84.56 77 GLN A C 1
ATOM 643 O O . GLN A 1 77 ? 8.668 16.959 -9.970 1.00 84.56 77 GLN A O 1
ATOM 648 N N . PHE A 1 78 ? 8.272 16.065 -11.992 1.00 81.88 78 PHE A N 1
ATOM 649 C CA . PHE A 1 78 ? 7.452 17.188 -12.463 1.00 81.88 78 PHE A CA 1
ATOM 650 C C . PHE A 1 78 ? 5.961 16.953 -12.279 1.00 81.88 78 PHE A C 1
ATOM 652 O O . PHE A 1 78 ? 5.249 17.855 -11.848 1.00 81.88 78 PHE A O 1
ATOM 659 N N . LEU A 1 79 ? 5.478 15.759 -12.629 1.00 83.81 79 LEU A N 1
ATOM 660 C CA . LEU A 1 79 ? 4.049 15.467 -12.551 1.00 83.81 79 LEU A CA 1
ATOM 661 C C . LEU A 1 79 ? 3.652 15.045 -11.138 1.00 83.81 79 LEU A C 1
ATOM 663 O O . LEU A 1 79 ? 2.584 15.432 -10.678 1.00 83.81 79 LEU A O 1
ATOM 667 N N . SER A 1 80 ? 4.493 14.259 -10.448 1.00 82.94 80 SER A N 1
ATOM 668 C CA . SER A 1 80 ? 4.253 13.779 -9.075 1.00 82.94 80 SER A CA 1
ATOM 669 C C . SER A 1 80 ? 2.859 13.148 -8.869 1.00 82.94 80 SER A C 1
ATOM 671 O O . SER A 1 80 ? 2.398 13.008 -7.740 1.00 82.94 80 SER A O 1
ATOM 673 N N . LEU A 1 81 ? 2.204 12.694 -9.948 1.00 82.88 81 LEU A N 1
ATOM 674 C CA . LEU A 1 81 ? 0.828 12.172 -9.944 1.00 82.88 81 LEU A CA 1
ATOM 675 C C . LEU A 1 81 ? 0.674 10.926 -9.071 1.00 82.88 81 LEU A C 1
ATOM 677 O O . LEU A 1 81 ? -0.411 10.643 -8.572 1.00 82.88 81 LEU A O 1
ATOM 681 N N . TRP A 1 82 ? 1.764 10.188 -8.849 1.00 82.31 82 TRP A N 1
ATOM 682 C CA . TRP A 1 82 ? 1.767 9.062 -7.921 1.00 82.31 82 TRP A CA 1
ATOM 683 C C . TRP A 1 82 ? 1.473 9.493 -6.479 1.00 82.31 82 TRP A C 1
ATOM 685 O O . TRP A 1 82 ? 0.878 8.712 -5.741 1.00 82.31 82 TRP A O 1
ATOM 695 N N . LYS A 1 83 ? 1.859 10.711 -6.071 1.00 80.88 83 LYS A N 1
ATOM 696 C CA . LYS A 1 83 ? 1.574 11.235 -4.728 1.00 80.88 83 LYS A CA 1
ATOM 697 C C . LYS A 1 83 ? 0.081 11.451 -4.564 1.00 80.88 83 LYS A C 1
ATOM 699 O O . LYS A 1 83 ? -0.498 10.926 -3.624 1.00 80.88 83 LYS A O 1
ATOM 704 N N . GLU A 1 84 ? -0.540 12.124 -5.528 1.00 84.38 84 GLU A N 1
ATOM 705 C CA . GLU A 1 84 ? -1.988 12.348 -5.543 1.00 84.38 84 GLU A CA 1
ATOM 706 C C . GLU A 1 84 ? -2.760 11.029 -5.608 1.00 84.38 84 GLU A C 1
ATOM 708 O O . GLU A 1 84 ? -3.686 10.817 -4.832 1.00 84.38 84 GLU A O 1
ATOM 713 N N . GLN A 1 85 ? -2.330 10.085 -6.451 1.00 81.81 85 GLN A N 1
ATOM 714 C CA . GLN A 1 85 ? -2.926 8.749 -6.489 1.00 81.81 85 GLN A CA 1
ATOM 715 C C . GLN A 1 85 ? -2.840 8.056 -5.121 1.00 81.81 85 GLN A C 1
ATOM 717 O O . GLN A 1 85 ? -3.823 7.489 -4.658 1.00 81.81 85 GLN A O 1
ATOM 722 N N . ARG A 1 86 ? -1.688 8.130 -4.440 1.00 81.31 86 ARG A N 1
ATOM 723 C CA . ARG A 1 86 ? -1.500 7.566 -3.095 1.00 81.31 86 ARG A CA 1
ATOM 724 C C . ARG A 1 86 ? -2.362 8.253 -2.039 1.00 81.31 86 ARG A C 1
ATOM 726 O O . ARG A 1 86 ? -2.831 7.571 -1.126 1.00 81.31 86 ARG A O 1
ATOM 733 N N . THR A 1 87 ? -2.566 9.562 -2.152 1.00 82.19 87 THR A N 1
ATOM 734 C CA . THR A 1 87 ? -3.498 10.314 -1.307 1.00 82.19 87 THR A CA 1
ATOM 735 C C . THR A 1 87 ? -4.918 9.811 -1.524 1.00 82.19 87 THR A C 1
ATOM 737 O O . THR A 1 87 ? -5.537 9.354 -0.571 1.00 82.19 87 THR A O 1
ATOM 740 N N . VAL A 1 88 ? -5.388 9.760 -2.773 1.00 80.12 88 VAL A N 1
ATOM 741 C CA . VAL A 1 88 ? -6.726 9.260 -3.123 1.00 80.12 88 VAL A CA 1
ATOM 742 C C . VAL A 1 88 ? -6.930 7.816 -2.662 1.00 80.12 88 VAL A C 1
ATOM 744 O O . VAL A 1 88 ? -7.981 7.487 -2.117 1.00 80.12 88 VAL A O 1
ATOM 747 N N . ASP A 1 89 ? -5.934 6.947 -2.836 1.00 80.88 89 ASP A N 1
ATOM 748 C CA . ASP A 1 89 ? -5.998 5.559 -2.367 1.00 80.88 89 ASP A CA 1
ATOM 749 C C . ASP A 1 89 ? -6.116 5.487 -0.836 1.00 80.88 89 ASP A C 1
ATOM 751 O O . ASP A 1 89 ? -6.816 4.624 -0.309 1.00 80.88 89 ASP A O 1
ATOM 755 N N . THR A 1 90 ? -5.459 6.399 -0.115 1.00 78.88 90 THR A N 1
ATOM 756 C CA . THR A 1 90 ? -5.528 6.476 1.352 1.00 78.88 90 THR A CA 1
ATOM 757 C C . THR A 1 90 ? -6.864 7.051 1.818 1.00 78.88 90 THR A C 1
ATOM 759 O O . THR A 1 90 ? -7.485 6.481 2.708 1.00 78.88 90 THR A O 1
ATOM 762 N N . GLU A 1 91 ? -7.340 8.126 1.191 1.00 77.94 91 GLU A N 1
ATOM 763 C CA . GLU A 1 91 ? -8.637 8.752 1.477 1.00 77.94 91 GLU A CA 1
ATOM 764 C C . GLU A 1 91 ? -9.802 7.794 1.229 1.00 77.94 91 GLU A C 1
ATOM 766 O O . GLU A 1 91 ? -10.763 7.748 1.994 1.00 77.94 91 GLU A O 1
ATOM 771 N N . ARG A 1 92 ? -9.718 6.999 0.159 1.00 79.94 92 ARG A N 1
ATOM 772 C CA . ARG A 1 92 ? -10.733 5.995 -0.173 1.00 79.94 92 ARG A CA 1
ATOM 773 C C . ARG A 1 92 ? -10.636 4.746 0.681 1.00 79.94 92 ARG A C 1
ATOM 775 O O . ARG A 1 92 ? -11.604 3.993 0.718 1.00 79.94 92 ARG A O 1
ATOM 782 N N . ASN A 1 93 ? -9.496 4.497 1.324 1.00 85.31 93 ASN A N 1
ATOM 783 C CA . ASN A 1 93 ? -9.338 3.371 2.226 1.00 85.31 93 ASN A CA 1
ATOM 784 C C . ASN A 1 93 ? -10.050 3.686 3.552 1.00 85.31 93 ASN A C 1
ATOM 786 O O . ASN A 1 93 ? -9.560 4.522 4.320 1.00 85.31 93 ASN A O 1
ATOM 790 N N . PRO A 1 94 ? -11.156 2.990 3.884 1.00 81.50 94 PRO A N 1
ATOM 791 C CA . PRO A 1 94 ? -11.855 3.209 5.147 1.00 81.50 94 PRO A CA 1
ATOM 792 C C . PRO A 1 94 ? -10.926 3.014 6.346 1.00 81.50 94 PRO A C 1
ATOM 794 O O . PRO A 1 94 ? -10.996 3.769 7.309 1.00 81.50 94 PRO A O 1
ATOM 797 N N . PHE A 1 95 ? -9.991 2.061 6.259 1.00 82.81 95 PHE A N 1
ATOM 798 C CA . PHE A 1 95 ? -9.044 1.732 7.328 1.00 82.81 95 PHE A CA 1
ATOM 799 C C . PHE A 1 95 ? -7.905 2.743 7.499 1.00 82.81 95 PHE A C 1
ATOM 801 O O . PHE A 1 95 ? -7.158 2.671 8.472 1.00 82.81 95 PHE A O 1
ATOM 808 N N . GLY A 1 96 ? -7.739 3.653 6.537 1.00 73.25 96 GLY A N 1
ATOM 809 C CA . GLY A 1 96 ? -6.810 4.777 6.632 1.00 73.25 96 GLY A CA 1
ATOM 810 C C . GLY A 1 96 ? -7.454 6.049 7.184 1.00 73.25 96 GLY A C 1
ATOM 811 O O . GLY A 1 96 ? -6.734 6.996 7.482 1.00 73.25 96 GLY A O 1
ATOM 812 N N . THR A 1 97 ? -8.785 6.084 7.304 1.00 79.38 97 THR A N 1
ATOM 813 C CA . THR A 1 97 ? -9.544 7.311 7.581 1.00 79.38 97 THR A CA 1
ATOM 814 C C . THR A 1 97 ? -10.419 7.202 8.826 1.00 79.38 97 THR A C 1
ATOM 816 O O . THR A 1 97 ? -10.204 7.952 9.772 1.00 79.38 97 THR A O 1
ATOM 819 N N . TYR A 1 98 ? -11.396 6.289 8.851 1.00 82.19 98 TYR A N 1
ATOM 820 C CA . TYR A 1 98 ? -12.412 6.232 9.917 1.00 82.19 98 TYR A CA 1
ATOM 821 C C . TYR A 1 98 ? -12.695 4.831 10.473 1.00 82.19 98 TYR A C 1
ATOM 823 O O . TYR A 1 98 ? -13.259 4.713 11.559 1.00 82.19 98 TYR A O 1
ATOM 831 N N . ALA A 1 99 ? -12.325 3.767 9.765 1.00 88.50 99 ALA A N 1
ATOM 832 C CA . ALA A 1 99 ? -12.432 2.392 10.239 1.00 88.50 99 ALA A CA 1
ATOM 833 C C . ALA A 1 99 ? -11.093 1.903 10.800 1.00 88.50 99 ALA A C 1
ATOM 835 O O . ALA A 1 99 ? -10.023 2.358 10.403 1.00 88.50 99 ALA A O 1
ATOM 836 N N . MET A 1 100 ? -11.142 0.947 11.720 1.00 90.88 100 MET A N 1
ATOM 837 C CA . MET A 1 100 ? -9.966 0.337 12.326 1.00 90.88 100 MET A CA 1
ATOM 838 C C . MET A 1 100 ? -9.781 -1.089 11.820 1.00 90.88 100 MET A C 1
ATOM 840 O O . MET A 1 100 ? -10.725 -1.872 11.718 1.00 90.88 100 MET A O 1
ATOM 844 N N . ILE A 1 101 ? -8.531 -1.447 11.530 1.00 92.81 101 ILE A N 1
ATOM 845 C CA . ILE A 1 101 ? -8.158 -2.852 11.343 1.00 92.81 101 ILE A CA 1
ATOM 846 C C . ILE A 1 101 ? -8.251 -3.604 12.685 1.00 92.81 101 ILE A C 1
ATOM 848 O O . ILE A 1 101 ? -8.043 -2.985 13.732 1.00 92.81 101 ILE A O 1
ATOM 852 N N . PRO A 1 102 ? -8.482 -4.933 12.699 1.00 91.88 102 PRO A N 1
ATOM 853 C CA . PRO A 1 102 ? -8.777 -5.675 13.929 1.00 91.88 102 PRO A CA 1
ATOM 854 C C . PRO A 1 102 ? -7.690 -5.557 15.001 1.00 91.88 102 PRO A C 1
ATOM 856 O O . PRO A 1 102 ? -7.989 -5.400 16.180 1.00 91.88 102 PRO A O 1
ATOM 859 N N . ALA A 1 103 ? -6.419 -5.553 14.593 1.00 91.19 103 ALA A N 1
ATOM 860 C CA . ALA A 1 103 ? -5.303 -5.355 15.515 1.00 91.19 103 ALA A CA 1
ATOM 861 C C . ALA A 1 103 ? -5.346 -3.980 16.210 1.00 91.19 103 ALA A C 1
ATOM 863 O O . ALA A 1 103 ? -5.063 -3.887 17.403 1.00 91.19 103 ALA A O 1
ATOM 864 N N . ASN A 1 104 ? -5.747 -2.926 15.492 1.00 93.19 104 ASN A N 1
ATOM 865 C CA . ASN A 1 104 ? -5.855 -1.580 16.054 1.00 93.19 104 ASN A CA 1
ATOM 866 C C . ASN A 1 104 ? -7.038 -1.472 17.021 1.00 93.19 104 ASN A C 1
ATOM 868 O O . ASN A 1 104 ? -6.903 -0.801 18.036 1.00 93.19 104 ASN A O 1
ATOM 872 N N . ILE A 1 105 ? -8.153 -2.166 16.758 1.00 93.19 105 ILE A N 1
ATOM 873 C CA . ILE A 1 105 ? -9.300 -2.230 17.684 1.00 93.19 105 ILE A CA 1
ATOM 874 C C . ILE A 1 105 ? -8.841 -2.758 19.049 1.00 93.19 105 ILE A C 1
ATOM 876 O O . ILE A 1 105 ? -9.142 -2.155 20.075 1.00 93.19 105 ILE A O 1
ATOM 880 N N . VAL A 1 106 ? -8.050 -3.838 19.065 1.00 93.94 106 VAL A N 1
ATOM 881 C CA . VAL 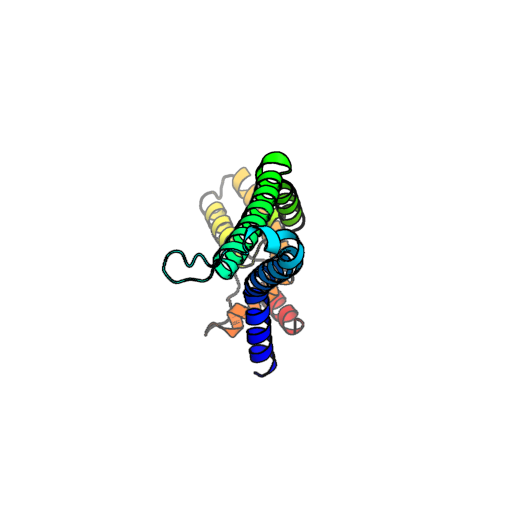A 1 106 ? -7.520 -4.417 20.310 1.00 93.94 106 VAL A CA 1
ATOM 882 C C . VAL A 1 106 ? -6.578 -3.446 21.027 1.00 93.94 106 VAL A C 1
ATOM 884 O O . VAL A 1 106 ? -6.707 -3.241 22.231 1.00 93.94 106 VAL A O 1
ATOM 887 N N . GLN A 1 107 ? -5.655 -2.814 20.297 1.00 94.56 107 GLN A N 1
ATOM 888 C CA . GLN A 1 107 ? -4.699 -1.863 20.878 1.00 94.56 107 GLN A CA 1
ATOM 889 C C . GLN A 1 107 ? -5.391 -0.629 21.469 1.00 94.56 107 GLN A C 1
ATOM 891 O O . GLN A 1 107 ? -5.115 -0.252 22.608 1.00 94.56 107 GLN A O 1
ATOM 896 N N . VAL A 1 108 ? -6.304 -0.017 20.710 1.00 95.50 108 VAL A N 1
ATOM 897 C CA . VAL A 1 108 ? -7.056 1.165 21.142 1.00 95.50 108 VAL A CA 1
ATOM 898 C C . VAL A 1 108 ? -7.967 0.814 22.313 1.00 95.50 108 VAL A C 1
ATOM 900 O O . VAL A 1 108 ? -7.998 1.567 23.277 1.00 95.50 108 VAL A O 1
ATOM 903 N N . GLY A 1 109 ? -8.638 -0.339 22.290 1.00 95.38 109 GLY A N 1
ATOM 904 C CA . GLY A 1 109 ? -9.483 -0.794 23.394 1.00 95.38 109 GLY A CA 1
ATOM 905 C C . GLY A 1 109 ? -8.724 -1.007 24.702 1.00 95.38 109 GLY A C 1
ATOM 906 O O . GLY A 1 109 ? -9.134 -0.503 25.750 1.00 95.38 109 GLY A O 1
ATOM 907 N N . MET A 1 110 ? -7.568 -1.676 24.648 1.00 95.38 110 MET A N 1
ATOM 908 C CA . MET A 1 110 ? -6.699 -1.841 25.818 1.00 95.38 110 MET A CA 1
ATOM 909 C C . MET A 1 110 ? -6.214 -0.492 26.364 1.00 95.38 110 MET A C 1
ATOM 911 O O . MET A 1 110 ? -6.250 -0.269 27.576 1.00 95.38 110 MET A O 1
ATOM 915 N N . LEU A 1 111 ? -5.790 0.419 25.482 1.00 96.00 111 LEU A N 1
ATOM 916 C CA . LEU A 1 111 ? -5.325 1.748 25.877 1.00 96.00 111 LEU A CA 1
ATOM 917 C C . LEU A 1 111 ? -6.458 2.606 26.454 1.00 96.00 111 LEU A C 1
ATOM 919 O O . LEU A 1 111 ? -6.251 3.279 27.461 1.00 96.00 111 LEU A O 1
ATOM 923 N N . ASN A 1 112 ? -7.651 2.559 25.856 1.00 96.06 112 ASN A N 1
ATOM 924 C CA . ASN A 1 112 ? -8.814 3.310 26.320 1.00 96.06 112 ASN A CA 1
ATOM 925 C C . ASN A 1 112 ? -9.194 2.901 27.743 1.00 96.06 112 ASN A C 1
ATOM 927 O O . ASN A 1 112 ? -9.398 3.750 28.610 1.00 96.06 112 ASN A O 1
ATOM 931 N N . ARG A 1 113 ? -9.201 1.589 28.015 1.00 93.44 113 ARG A N 1
ATOM 932 C CA . ARG A 1 113 ? -9.461 1.083 29.363 1.00 93.44 113 ARG A CA 1
ATOM 933 C C . ARG A 1 113 ? -8.387 1.517 30.354 1.00 93.44 113 ARG A C 1
ATOM 935 O O . ARG A 1 113 ? -8.721 1.982 31.438 1.00 93.44 113 ARG A O 1
ATOM 942 N N . LEU A 1 114 ? -7.114 1.421 29.967 1.00 95.38 114 LEU A N 1
ATOM 943 C CA . LEU A 1 114 ? -6.004 1.860 30.808 1.00 95.38 114 LEU A CA 1
ATOM 944 C C . LEU A 1 114 ? -6.130 3.348 31.170 1.00 95.38 114 LEU A C 1
ATOM 946 O O . LEU A 1 114 ? -5.961 3.707 32.333 1.00 95.38 114 LEU A O 1
ATOM 950 N N . LEU A 1 115 ? -6.445 4.212 30.204 1.00 94.69 115 LEU A N 1
ATOM 951 C CA . LEU A 1 115 ? -6.644 5.645 30.443 1.00 94.69 115 LEU A CA 1
ATOM 952 C C . LEU A 1 115 ? -7.818 5.904 31.387 1.00 94.69 115 LEU A C 1
ATOM 954 O O . LEU A 1 115 ? -7.678 6.666 32.344 1.00 94.69 115 LEU A O 1
ATOM 958 N N . ARG A 1 116 ? -8.946 5.225 31.160 1.00 94.06 116 ARG A N 1
ATOM 959 C CA . ARG A 1 116 ? -10.134 5.335 32.009 1.00 94.06 116 ARG A CA 1
ATOM 960 C C . ARG A 1 116 ? -9.831 4.984 33.465 1.00 94.06 116 ARG A C 1
ATOM 962 O O . ARG A 1 116 ? -10.263 5.707 34.361 1.00 94.06 116 ARG A O 1
ATOM 969 N N . ASP A 1 117 ? -9.080 3.909 33.686 1.00 94.38 117 ASP A N 1
ATOM 970 C CA . ASP A 1 117 ? -8.771 3.391 35.022 1.00 94.38 117 ASP A CA 1
ATOM 971 C C . ASP A 1 117 ? -7.726 4.247 35.756 1.00 94.38 117 ASP A C 1
ATOM 973 O O . ASP A 1 117 ? -7.769 4.363 36.979 1.00 94.38 117 ASP A O 1
ATOM 977 N N . ASN A 1 118 ? -6.807 4.886 35.024 1.00 95.69 118 ASN A N 1
ATOM 978 C CA . ASN A 1 118 ? -5.784 5.765 35.604 1.00 95.69 118 ASN A CA 1
ATOM 979 C C . ASN A 1 118 ? -6.274 7.198 35.856 1.00 95.69 118 ASN A C 1
ATOM 981 O O . ASN A 1 118 ? -5.583 7.982 36.505 1.00 95.69 118 ASN A O 1
ATOM 985 N N . SER A 1 119 ? -7.433 7.585 35.326 1.00 94.88 119 SER A N 1
ATOM 986 C CA . SER A 1 119 ? -7.972 8.943 35.469 1.00 94.88 119 SER A CA 1
ATOM 987 C C . SER A 1 119 ? -9.490 8.935 35.703 1.00 94.88 119 SER A C 1
ATOM 989 O O . SER A 1 119 ? -10.236 9.535 34.926 1.00 94.88 119 SER A O 1
ATOM 991 N N . PRO A 1 120 ? -9.976 8.266 36.771 1.00 93.25 120 PRO A N 1
ATOM 992 C CA . PRO A 1 120 ? -11.411 8.097 37.022 1.00 93.25 120 PRO A CA 1
ATOM 993 C C . PRO A 1 120 ? -12.138 9.420 37.305 1.00 93.25 120 PRO A C 1
ATOM 995 O O . PRO A 1 120 ? -13.289 9.581 36.912 1.00 93.25 120 PRO A O 1
ATOM 998 N N . GLU A 1 121 ? -11.458 10.380 37.934 1.00 94.81 121 GLU A N 1
ATOM 999 C CA . GLU A 1 121 ? -12.045 11.664 38.348 1.00 94.81 121 GLU A CA 1
ATOM 1000 C C . GLU A 1 121 ? -11.958 12.759 37.267 1.00 94.81 121 GLU A C 1
ATOM 1002 O O . GLU A 1 121 ? -12.563 13.825 37.401 1.00 94.81 121 GLU A O 1
ATOM 1007 N N . ASP A 1 122 ? -11.196 12.533 36.190 1.00 95.38 122 ASP A N 1
ATOM 1008 C CA . ASP A 1 122 ? -11.029 13.518 35.120 1.00 95.38 122 ASP A CA 1
ATOM 1009 C C . ASP A 1 122 ? -12.161 13.395 34.098 1.00 95.38 122 ASP A C 1
ATOM 1011 O O . ASP A 1 122 ? -12.167 12.520 33.229 1.00 95.38 122 ASP A O 1
ATOM 1015 N N . LYS A 1 123 ? -13.117 14.323 34.178 1.00 95.44 123 LYS A N 1
ATOM 1016 C CA . LYS A 1 123 ? -14.275 14.355 33.285 1.00 95.44 123 LYS A CA 1
ATOM 1017 C C . LYS A 1 123 ? -13.891 14.419 31.800 1.00 95.44 123 LYS A C 1
ATOM 1019 O O . LYS A 1 123 ? -14.542 13.764 30.992 1.00 95.44 123 LYS A O 1
ATOM 1024 N N . GLN A 1 124 ? -12.850 15.165 31.428 1.00 95.94 124 GLN A N 1
ATOM 1025 C CA . GLN A 1 124 ? -12.437 15.286 30.027 1.00 95.94 124 GLN A CA 1
ATOM 1026 C C . GLN A 1 124 ? -11.885 13.956 29.498 1.00 95.94 124 GLN A C 1
ATOM 1028 O O . GLN A 1 124 ? -12.181 13.562 28.364 1.00 95.94 124 GLN A O 1
ATOM 1033 N N . VAL A 1 125 ? -11.115 13.244 30.325 1.00 94.94 125 VAL A N 1
ATOM 1034 C CA . VAL A 1 125 ? -10.624 11.901 29.988 1.00 94.94 125 VAL A CA 1
ATOM 1035 C C . VAL A 1 125 ? -11.788 10.920 29.886 1.00 94.94 125 VAL A C 1
ATOM 1037 O O . VAL A 1 125 ? -11.862 10.183 28.904 1.00 94.94 125 VAL A O 1
ATOM 1040 N N . GLN A 1 126 ? -12.729 10.940 30.833 1.00 96.00 126 GLN A N 1
ATOM 1041 C CA . GLN A 1 126 ? -13.903 10.063 30.797 1.00 96.00 126 GLN A CA 1
ATOM 1042 C C . GLN A 1 126 ? -14.762 10.299 29.545 1.00 96.00 126 GLN A C 1
ATOM 1044 O O . GLN A 1 126 ? -15.149 9.334 28.885 1.00 96.00 126 GLN A O 1
ATOM 1049 N N . ASP A 1 127 ? -15.007 11.558 29.174 1.00 96.25 127 ASP A N 1
ATOM 1050 C CA . ASP A 1 127 ? -15.767 11.919 27.971 1.00 96.25 127 ASP A CA 1
ATOM 1051 C C . ASP A 1 127 ? -15.055 11.446 26.690 1.00 96.25 127 ASP A C 1
ATOM 1053 O O . ASP A 1 127 ? -15.693 10.893 25.790 1.00 96.25 127 ASP A O 1
ATOM 1057 N N . THR A 1 128 ? -13.725 11.577 26.633 1.00 95.94 128 THR A N 1
ATOM 1058 C CA . THR A 1 128 ? -12.913 11.056 25.518 1.00 95.94 128 THR A CA 1
ATOM 1059 C C . THR A 1 128 ? -13.004 9.533 25.436 1.00 95.94 128 THR A C 1
ATOM 1061 O O . THR A 1 128 ? -13.239 8.986 24.358 1.00 95.94 128 THR A O 1
ATOM 1064 N N . CYS A 1 129 ? -12.886 8.840 26.572 1.00 96.06 129 CYS A N 1
ATOM 1065 C CA . CYS A 1 129 ? -12.977 7.384 26.616 1.00 96.06 129 CYS A CA 1
ATOM 1066 C C . CYS A 1 129 ? -14.363 6.886 26.187 1.00 96.06 129 CYS A C 1
ATOM 1068 O O . CYS A 1 129 ? -14.451 5.909 25.448 1.00 96.06 129 CYS A O 1
ATOM 1070 N N . ASN A 1 130 ? -15.436 7.583 26.583 1.00 96.00 130 ASN A N 1
ATOM 1071 C CA . ASN A 1 130 ? -16.809 7.270 26.172 1.00 96.00 130 ASN A CA 1
ATOM 1072 C C . ASN A 1 130 ? -16.994 7.399 24.654 1.00 96.00 130 ASN A C 1
ATOM 1074 O O . ASN A 1 130 ? -17.694 6.594 24.043 1.00 96.00 130 ASN A O 1
ATOM 1078 N N . TRP A 1 131 ? -16.374 8.408 24.038 1.00 96.81 131 TRP A N 1
ATOM 1079 C CA . TRP A 1 131 ? -16.407 8.574 22.586 1.00 96.81 131 TRP A CA 1
ATOM 1080 C C . TRP A 1 131 ? -15.629 7.461 21.869 1.00 96.81 131 TRP A C 1
ATOM 1082 O O . TRP A 1 131 ? -16.121 6.897 20.891 1.00 96.81 131 TRP A O 1
ATOM 1092 N N . ILE A 1 132 ? -14.452 7.087 22.384 1.00 95.62 132 ILE A N 1
ATOM 1093 C CA . ILE A 1 132 ? -13.664 5.973 21.839 1.00 95.62 132 ILE A CA 1
ATOM 1094 C C . ILE A 1 132 ? -14.430 4.648 21.959 1.00 95.62 132 ILE A C 1
ATOM 1096 O O . ILE A 1 132 ? -14.415 3.866 21.012 1.00 95.62 132 ILE A O 1
ATOM 1100 N N . ASP A 1 133 ? -15.155 4.410 23.055 1.00 95.25 133 ASP A N 1
ATOM 1101 C CA . ASP A 1 133 ? -15.970 3.197 23.223 1.00 95.25 133 ASP A CA 1
ATOM 1102 C C . ASP A 1 133 ? -17.078 3.096 22.161 1.00 95.25 133 ASP A C 1
ATOM 1104 O O . ASP A 1 133 ? -17.301 2.023 21.601 1.00 95.25 133 ASP A O 1
ATOM 1108 N N . GLN A 1 134 ? -17.725 4.215 21.806 1.00 95.12 134 GLN A N 1
ATOM 1109 C CA . GLN A 1 134 ? -18.698 4.247 20.702 1.00 95.12 134 GLN A CA 1
ATOM 1110 C C . GLN A 1 134 ? -18.042 3.881 19.367 1.00 95.12 134 GLN A C 1
ATOM 1112 O O . GLN A 1 134 ? -18.606 3.131 18.567 1.00 95.12 134 GLN A O 1
ATOM 1117 N N . TRP A 1 135 ? -16.832 4.389 19.128 1.00 95.06 135 TRP A N 1
ATOM 1118 C CA . TRP A 1 135 ? -16.089 4.089 17.911 1.00 95.06 135 TRP A CA 1
ATOM 1119 C C . TRP A 1 135 ? -15.627 2.626 17.857 1.00 95.06 135 TRP A C 1
ATOM 1121 O O . TRP A 1 135 ? -15.729 1.990 16.806 1.00 95.06 135 TRP A O 1
ATOM 1131 N N . LEU A 1 136 ? -15.171 2.059 18.977 1.00 94.88 136 LEU A N 1
ATOM 1132 C CA . LEU A 1 136 ? -14.817 0.642 19.102 1.00 94.88 136 LEU A CA 1
ATOM 1133 C C . LEU A 1 136 ? -16.031 -0.264 18.876 1.00 94.88 136 LEU A C 1
ATOM 1135 O O . LEU A 1 136 ? -15.921 -1.231 18.123 1.00 94.88 136 LEU A O 1
ATOM 1139 N N . ALA A 1 137 ? -17.188 0.079 19.451 1.00 93.94 137 ALA A N 1
ATOM 1140 C CA . ALA A 1 137 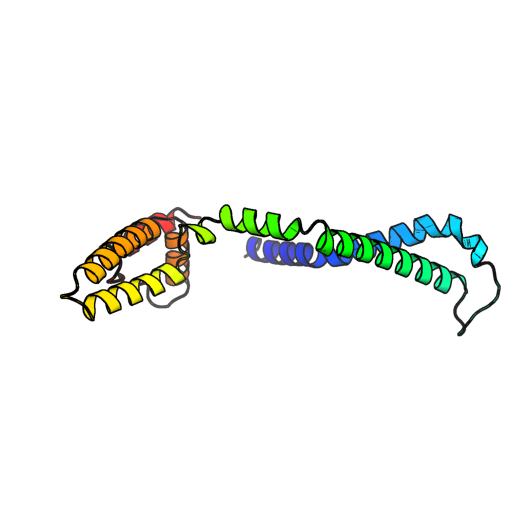? -18.440 -0.648 19.251 1.00 93.94 137 ALA A CA 1
ATOM 1141 C C . ALA A 1 137 ? -18.841 -0.687 17.769 1.00 93.94 137 ALA A C 1
ATOM 1143 O O . ALA A 1 137 ? -19.057 -1.762 17.213 1.00 93.94 137 ALA A O 1
ATOM 1144 N N . TRP A 1 138 ? -18.831 0.468 17.094 1.00 94.44 138 TRP A N 1
ATOM 1145 C CA . TRP A 1 138 ? -19.127 0.538 15.661 1.00 94.44 138 TRP A CA 1
ATOM 1146 C C . TRP A 1 138 ? -18.139 -0.283 14.816 1.00 94.44 138 TRP A C 1
ATOM 1148 O O . TRP A 1 138 ? -18.539 -0.953 13.862 1.00 94.44 138 TRP A O 1
ATOM 1158 N N . ASN A 1 139 ? -16.848 -0.276 15.166 1.00 93.38 139 ASN A N 1
ATOM 1159 C CA . ASN A 1 139 ? -15.835 -1.067 14.465 1.00 93.38 139 ASN A CA 1
ATOM 1160 C C . ASN A 1 139 ? -15.993 -2.579 14.696 1.00 93.38 139 ASN A C 1
ATOM 1162 O O . ASN A 1 139 ? -15.765 -3.361 13.772 1.00 93.38 139 ASN A O 1
ATOM 1166 N N . ALA A 1 140 ? -16.423 -2.993 15.890 1.00 91.38 140 ALA A N 1
ATOM 1167 C CA . ALA A 1 140 ? -16.717 -4.389 16.211 1.00 91.38 140 ALA A CA 1
ATOM 1168 C C . ALA A 1 140 ? -17.926 -4.941 15.431 1.00 91.38 140 ALA A C 1
ATOM 1170 O O . ALA A 1 140 ? -18.102 -6.155 15.320 1.00 91.38 140 ALA A O 1
ATOM 1171 N N . GLU A 1 141 ? -18.755 -4.073 14.850 1.00 90.69 141 GLU A N 1
ATOM 1172 C CA . GLU A 1 141 ? -19.854 -4.474 13.971 1.00 90.69 141 GLU A CA 1
ATOM 1173 C C . GLU A 1 141 ? -19.436 -4.716 12.516 1.00 90.69 141 GLU A C 1
ATOM 1175 O O . GLU A 1 141 ? -20.177 -5.351 11.763 1.00 90.69 141 GLU A O 1
ATOM 1180 N N . GLN A 1 142 ? -18.255 -4.243 12.115 1.00 90.94 142 GLN A N 1
ATOM 1181 C CA . GLN A 1 142 ? -17.820 -4.296 10.724 1.00 90.94 142 GLN A CA 1
ATOM 1182 C C . GLN A 1 142 ? -17.357 -5.698 10.317 1.00 90.94 142 GLN A C 1
ATOM 1184 O O . GLN A 1 142 ? -16.776 -6.453 11.099 1.00 90.94 142 GLN A O 1
ATOM 1189 N N . GLU A 1 143 ? -17.530 -6.022 9.034 1.00 88.88 143 GLU A N 1
ATOM 1190 C CA . GLU A 1 143 ? -17.129 -7.311 8.453 1.00 88.88 143 GLU A CA 1
ATOM 1191 C C . GLU A 1 143 ? -15.651 -7.642 8.711 1.00 88.88 143 GLU A C 1
ATOM 1193 O O . GLU A 1 143 ? -15.286 -8.789 8.971 1.00 88.88 143 GLU A O 1
ATOM 1198 N N . VAL A 1 144 ? -14.781 -6.631 8.674 1.00 88.62 144 VAL A N 1
ATOM 1199 C CA . VAL A 1 144 ? -13.340 -6.817 8.872 1.00 88.62 144 VAL A CA 1
ATOM 1200 C C . VAL A 1 144 ? -13.001 -7.278 10.287 1.00 88.62 144 VAL A C 1
ATOM 1202 O O . VAL A 1 144 ? -12.086 -8.090 10.442 1.00 88.62 144 VAL A O 1
ATOM 1205 N N . TRP A 1 145 ? -13.761 -6.853 11.300 1.00 92.44 145 TRP A N 1
ATOM 1206 C CA . TRP A 1 145 ? -13.632 -7.405 12.646 1.00 92.44 145 TRP A CA 1
ATOM 1207 C C . TRP A 1 145 ? -14.037 -8.879 12.681 1.00 92.44 145 TRP A C 1
ATOM 1209 O O . TRP A 1 145 ? -13.264 -9.702 13.161 1.00 92.44 145 TRP A O 1
ATOM 1219 N N . ALA A 1 146 ? -15.182 -9.236 12.090 1.00 91.81 146 ALA A N 1
ATOM 1220 C CA . ALA A 1 146 ? -15.635 -10.627 12.013 1.00 91.81 146 ALA A CA 1
ATOM 1221 C C . ALA A 1 146 ? -14.624 -11.539 11.293 1.00 91.81 146 ALA A C 1
ATOM 1223 O O . ALA A 1 146 ? -14.371 -12.656 11.740 1.00 91.81 146 ALA A O 1
ATOM 1224 N N . ARG A 1 147 ? -13.977 -11.054 10.223 1.00 90.06 147 ARG A N 1
ATOM 1225 C CA . ARG A 1 147 ? -12.895 -11.782 9.535 1.00 90.06 147 ARG A CA 1
ATOM 1226 C C . ARG A 1 147 ? -11.654 -11.963 10.412 1.00 90.06 147 ARG A C 1
ATOM 1228 O O . ARG A 1 147 ? -11.075 -13.046 10.413 1.00 90.06 147 ARG A O 1
ATOM 1235 N N . GLY A 1 148 ? -11.234 -10.917 11.129 1.00 91.44 148 GLY A N 1
ATOM 1236 C CA . GLY A 1 148 ? -10.092 -10.988 12.047 1.00 91.44 148 GLY A CA 1
ATOM 1237 C C . GLY A 1 148 ? -10.349 -11.953 13.200 1.00 91.44 148 GLY A C 1
ATOM 1238 O O . GLY A 1 148 ? -9.518 -12.810 13.484 1.00 91.44 148 GLY A O 1
ATOM 1239 N N . GLN A 1 149 ? -11.541 -11.863 13.787 1.00 91.31 149 GLN A N 1
ATOM 1240 C CA . GLN A 1 149 ? -12.016 -12.754 14.834 1.00 91.31 149 GLN A CA 1
ATOM 1241 C C . GLN A 1 149 ? -12.000 -14.216 14.364 1.00 91.31 149 GLN A C 1
ATOM 1243 O O . GLN A 1 149 ? -11.380 -15.045 15.025 1.00 91.31 149 GLN A O 1
ATOM 1248 N N . LYS A 1 150 ? -12.603 -14.514 13.201 1.00 90.31 150 LYS A N 1
ATOM 1249 C CA . LYS A 1 150 ? -12.653 -15.874 12.640 1.00 90.31 150 LYS A CA 1
ATOM 1250 C C . LYS A 1 150 ? -11.253 -16.448 12.441 1.00 90.31 150 LYS A C 1
ATOM 1252 O O . LYS A 1 150 ? -10.992 -17.577 12.825 1.00 90.31 150 LYS A O 1
ATOM 1257 N N . PHE A 1 151 ? -10.341 -15.649 11.884 1.00 91.25 151 PHE A N 1
ATOM 1258 C CA . PHE A 1 151 ? -8.951 -16.062 11.705 1.00 91.25 151 PHE A CA 1
ATOM 1259 C C . PHE A 1 151 ? -8.279 -16.438 13.034 1.00 91.25 151 PHE A C 1
ATOM 1261 O O . PHE A 1 151 ? -7.582 -17.445 13.095 1.00 91.25 151 PHE A O 1
ATOM 1268 N N . TRP A 1 152 ? -8.479 -15.647 14.090 1.00 92.81 152 TRP A N 1
ATOM 1269 C CA . TRP A 1 152 ? -7.899 -15.940 15.401 1.00 92.81 152 TRP A CA 1
ATOM 1270 C C . TRP A 1 152 ? -8.504 -17.185 16.051 1.00 92.81 152 TRP A C 1
ATOM 1272 O O . TRP A 1 152 ? -7.760 -17.971 16.627 1.00 92.81 152 TRP A O 1
ATOM 1282 N N . ASP A 1 153 ? -9.815 -17.388 15.926 1.00 91.19 153 ASP A N 1
ATOM 1283 C CA . ASP A 1 153 ? -10.486 -18.599 16.411 1.00 91.19 153 ASP A CA 1
ATOM 1284 C C . ASP A 1 153 ? -10.049 -19.868 15.666 1.00 91.19 153 ASP A C 1
ATOM 1286 O O . ASP A 1 153 ? -9.997 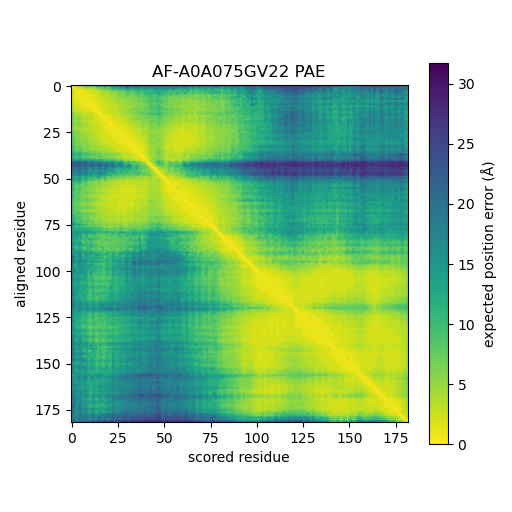-20.936 16.270 1.00 91.19 153 ASP A O 1
ATOM 1290 N N . ASP A 1 154 ? -9.751 -19.763 14.369 1.00 90.00 154 ASP A N 1
ATOM 1291 C CA . ASP A 1 154 ? -9.311 -20.896 13.549 1.00 90.00 154 ASP A CA 1
ATOM 1292 C C . ASP A 1 154 ? -7.834 -21.264 13.795 1.00 90.00 154 ASP A C 1
ATOM 1294 O O . ASP A 1 154 ? -7.456 -22.429 13.660 1.00 90.00 154 ASP A O 1
ATOM 1298 N N . GLU A 1 155 ? -6.983 -20.278 14.105 1.00 93.12 155 GLU A N 1
ATOM 1299 C CA . GLU A 1 155 ? -5.526 -20.457 14.208 1.00 93.12 155 GLU A CA 1
ATOM 1300 C C . GLU A 1 155 ? -5.043 -20.740 15.642 1.00 93.12 155 GLU A C 1
ATOM 1302 O O . GLU A 1 155 ? -4.052 -21.449 15.825 1.00 93.12 155 GLU A O 1
ATOM 1307 N N . PHE A 1 156 ? -5.701 -20.191 16.668 1.00 92.62 156 PHE A N 1
ATOM 1308 C CA . PHE A 1 156 ? -5.280 -20.358 18.062 1.00 92.62 156 PHE A CA 1
ATOM 1309 C C . PHE A 1 156 ? -6.015 -21.503 18.768 1.00 92.62 156 PHE A C 1
ATOM 1311 O O . PHE A 1 156 ? -7.162 -21.812 18.472 1.00 92.62 156 PHE A O 1
ATOM 1318 N N . GLU A 1 157 ? -5.354 -22.127 19.752 1.00 92.19 157 GLU A N 1
ATOM 1319 C CA . GLU A 1 157 ? -5.920 -23.262 20.506 1.00 92.19 157 GLU A CA 1
ATOM 1320 C C . GLU A 1 157 ? -7.204 -22.903 21.261 1.00 92.19 157 GLU A C 1
ATOM 1322 O O . GLU A 1 157 ? -8.094 -23.739 21.415 1.00 92.19 157 GLU A O 1
ATOM 1327 N N . ASN A 1 158 ? -7.280 -21.665 21.751 1.00 92.38 158 ASN A N 1
ATOM 1328 C CA . ASN A 1 158 ? -8.433 -21.150 22.469 1.00 92.38 158 ASN A CA 1
ATOM 1329 C C . ASN A 1 158 ? -9.079 -20.030 21.651 1.00 92.38 158 ASN A C 1
ATOM 1331 O O . ASN A 1 158 ? -8.355 -19.169 21.141 1.00 92.38 158 ASN A O 1
ATOM 1335 N N . PRO A 1 159 ? -10.420 -19.999 21.574 1.00 90.12 159 PRO A N 1
ATOM 1336 C CA . PRO A 1 159 ? -11.123 -18.937 20.880 1.00 90.12 159 PRO A CA 1
ATOM 1337 C C . PRO A 1 159 ? -10.870 -17.585 21.552 1.00 90.12 159 PRO A C 1
ATOM 1339 O O . PRO A 1 159 ? -10.592 -17.509 22.753 1.00 90.12 159 PRO A O 1
ATOM 1342 N N . VAL A 1 160 ? -11.018 -16.512 20.776 1.00 89.31 160 VAL A N 1
ATOM 1343 C CA . VAL A 1 160 ? -10.938 -15.136 21.268 1.00 89.31 160 VAL A CA 1
ATOM 1344 C C . VAL A 1 160 ? -11.917 -14.989 22.440 1.00 89.31 160 VAL A C 1
ATOM 1346 O O . VAL A 1 160 ? -13.118 -15.247 22.258 1.00 89.31 160 VAL A O 1
ATOM 1349 N N . PRO A 1 161 ? -11.421 -14.623 23.639 1.00 90.19 161 PRO A N 1
ATOM 1350 C CA . PRO A 1 161 ? -12.271 -14.424 24.801 1.00 90.19 161 PRO A CA 1
ATOM 1351 C C . PRO A 1 161 ? -13.135 -13.182 24.608 1.00 90.19 161 PRO A C 1
ATOM 1353 O O . PRO A 1 161 ? -12.860 -12.348 23.743 1.00 90.19 161 PRO A O 1
ATOM 1356 N N . ASP A 1 162 ? -14.152 -13.030 25.451 1.00 90.56 162 ASP A N 1
ATOM 1357 C CA . ASP A 1 162 ? -14.887 -11.774 25.485 1.00 90.56 162 ASP A CA 1
ATOM 1358 C C . ASP A 1 162 ? -13.949 -10.638 25.917 1.00 90.56 162 ASP A C 1
ATOM 1360 O O . ASP A 1 162 ? -13.216 -10.740 26.909 1.00 90.56 162 ASP A O 1
ATOM 1364 N N . LEU A 1 163 ? -13.901 -9.581 25.111 1.00 91.81 163 LEU A N 1
ATOM 1365 C CA . LEU A 1 163 ? -12.941 -8.500 25.286 1.00 91.81 163 LEU A CA 1
ATOM 1366 C C . LEU A 1 163 ? -13.577 -7.434 26.170 1.00 91.81 163 LEU A C 1
ATOM 1368 O O . LEU A 1 163 ? -14.507 -6.761 25.752 1.00 91.81 163 LEU A O 1
ATOM 1372 N N . PHE A 1 164 ? -13.025 -7.235 27.368 1.00 89.19 164 PHE A N 1
ATOM 1373 C CA . PHE A 1 164 ? -13.567 -6.346 28.411 1.00 89.19 164 PHE A CA 1
ATOM 1374 C C . PHE A 1 164 ? -13.754 -4.870 28.008 1.00 89.19 164 PHE A C 1
ATOM 1376 O O . PHE A 1 164 ? -14.325 -4.095 28.772 1.00 89.19 164 PHE A O 1
ATOM 1383 N N . PHE A 1 165 ? -13.194 -4.453 26.872 1.00 90.81 165 PHE A N 1
ATOM 1384 C CA . PHE A 1 165 ? -13.296 -3.099 26.321 1.00 90.81 165 PHE A CA 1
ATOM 1385 C C . PHE A 1 165 ? -14.288 -3.002 25.152 1.00 90.81 165 PHE A C 1
ATOM 1387 O O . PHE A 1 165 ? -14.478 -1.921 24.604 1.00 90.81 165 PHE A O 1
ATOM 1394 N N . LEU A 1 166 ? -14.876 -4.120 24.726 1.00 92.56 166 LEU A N 1
ATOM 1395 C CA . LEU A 1 166 ? -15.953 -4.149 23.744 1.00 92.56 166 LEU A CA 1
ATOM 1396 C C . LEU A 1 166 ? -17.310 -4.272 24.450 1.00 92.56 166 LEU A C 1
ATOM 1398 O O . LEU A 1 166 ? -17.368 -4.696 25.606 1.00 92.56 166 LEU A O 1
ATOM 1402 N N . PRO A 1 167 ? -18.412 -3.916 23.766 1.00 90.19 167 PRO A N 1
ATOM 1403 C CA . PRO A 1 167 ? -19.752 -4.191 24.268 1.00 90.19 167 PRO A CA 1
ATOM 1404 C C . PRO A 1 167 ? -19.955 -5.684 24.548 1.00 90.19 167 PRO A C 1
ATOM 1406 O O . PRO A 1 167 ? -19.445 -6.531 23.810 1.00 90.19 167 PRO A O 1
ATOM 1409 N N . GLU A 1 168 ? -20.748 -5.999 25.573 1.00 88.62 168 GLU A N 1
ATOM 1410 C CA . GLU A 1 168 ? -21.088 -7.383 25.913 1.00 88.62 168 GLU A CA 1
ATOM 1411 C C . GLU A 1 168 ? -21.665 -8.121 24.696 1.00 88.62 168 GLU A C 1
ATOM 1413 O O . GLU A 1 168 ? -22.561 -7.626 24.010 1.00 88.62 168 GLU A O 1
ATOM 1418 N N . GLY A 1 169 ? -21.134 -9.313 24.415 1.00 87.44 169 GLY A N 1
ATOM 1419 C CA . GLY A 1 169 ? -21.576 -10.144 23.292 1.00 87.44 169 GLY A CA 1
ATOM 1420 C C . GLY A 1 169 ? -21.024 -9.735 21.921 1.00 87.44 169 GLY A C 1
ATOM 1421 O O . GLY A 1 169 ? -21.258 -10.451 20.947 1.00 87.44 169 GLY A O 1
ATOM 1422 N N . ALA A 1 170 ? -20.230 -8.662 21.809 1.00 89.12 170 ALA A N 1
ATOM 1423 C CA . ALA A 1 170 ? -19.671 -8.220 20.526 1.00 89.12 170 ALA A CA 1
ATOM 1424 C C . ALA A 1 170 ? -18.794 -9.291 19.847 1.00 89.12 170 ALA A C 1
ATOM 1426 O O . ALA A 1 170 ? -18.787 -9.413 18.617 1.00 89.12 170 ALA A O 1
ATOM 1427 N N . 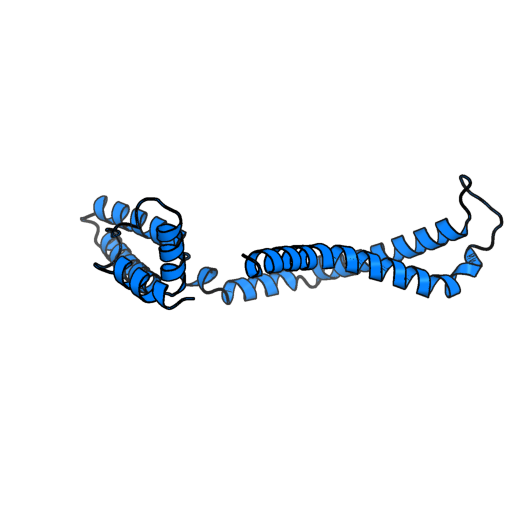VAL A 1 171 ? -18.064 -10.089 20.633 1.00 89.44 171 VAL A N 1
ATOM 1428 C CA . VAL A 1 171 ? -17.232 -11.191 20.119 1.00 89.44 171 VAL A CA 1
ATOM 1429 C C . VAL A 1 171 ? -18.098 -12.333 19.584 1.00 89.44 171 VAL A C 1
ATOM 1431 O O . VAL A 1 171 ? -17.845 -12.834 18.486 1.00 89.44 171 VAL A O 1
ATOM 1434 N N . ASP A 1 172 ? -19.157 -12.706 20.300 1.00 90.75 172 ASP A N 1
ATOM 1435 C CA . ASP A 1 172 ? -20.094 -13.738 19.851 1.00 90.75 172 ASP A CA 1
ATOM 1436 C C . ASP A 1 172 ? -20.879 -13.297 18.611 1.00 90.75 172 ASP A C 1
ATOM 1438 O O . ASP A 1 172 ? -21.091 -14.089 17.691 1.00 90.75 172 ASP A O 1
ATOM 1442 N N . ASP A 1 173 ? -21.243 -12.021 18.524 1.00 90.44 173 ASP A N 1
ATOM 1443 C CA . ASP A 1 173 ? -21.889 -11.427 17.353 1.00 90.44 173 ASP A CA 1
ATOM 1444 C C . ASP A 1 173 ? -20.980 -11.444 16.129 1.00 90.44 173 ASP A C 1
ATOM 1446 O O . ASP A 1 173 ? -21.405 -11.809 15.027 1.00 90.44 173 ASP A O 1
ATOM 1450 N N . ALA A 1 174 ? -19.707 -11.092 16.311 1.00 90.38 174 ALA A N 1
ATOM 1451 C CA . ALA A 1 174 ? -18.694 -11.203 15.271 1.00 90.38 174 ALA A CA 1
ATOM 1452 C C . ALA A 1 174 ? -18.533 -12.653 14.797 1.00 90.38 174 ALA A C 1
ATOM 1454 O O . ALA A 1 174 ? -18.529 -12.900 13.592 1.00 90.38 174 ALA A O 1
ATOM 1455 N N . ARG A 1 175 ? -18.499 -13.612 15.727 1.00 90.50 175 ARG A N 1
ATOM 1456 C CA . ARG A 1 175 ? -18.399 -15.046 15.436 1.00 90.50 175 ARG A CA 1
ATOM 1457 C C . ARG A 1 175 ? -19.634 -15.573 14.701 1.00 90.50 175 ARG A C 1
ATOM 1459 O O . ARG A 1 175 ? -19.501 -16.371 13.777 1.00 90.50 175 ARG A O 1
ATOM 1466 N N . ARG A 1 176 ? -20.842 -15.115 15.060 1.00 88.94 176 ARG A N 1
ATOM 1467 C CA . ARG A 1 176 ? -22.087 -15.433 14.334 1.00 88.94 176 ARG A CA 1
ATOM 1468 C C . ARG A 1 176 ? -22.031 -14.929 12.896 1.00 88.94 176 ARG A C 1
ATOM 1470 O O . ARG A 1 176 ? -22.234 -15.726 11.991 1.00 88.94 176 ARG A O 1
ATOM 1477 N N . ARG A 1 177 ? -21.676 -13.658 12.689 1.00 86.25 177 ARG A N 1
ATOM 1478 C CA . ARG A 1 177 ? -21.528 -13.064 11.347 1.00 86.25 177 ARG A CA 1
ATOM 1479 C C . ARG A 1 177 ? -20.412 -13.722 10.534 1.00 86.25 177 ARG A C 1
ATOM 1481 O O . ARG A 1 177 ? -20.568 -13.931 9.339 1.00 86.25 177 ARG A O 1
ATOM 1488 N N . GLY A 1 178 ? -19.305 -14.098 11.174 1.00 81.19 178 GLY A N 1
ATOM 1489 C CA . GLY A 1 178 ? -18.161 -14.752 10.532 1.00 81.19 178 GLY A CA 1
ATOM 1490 C C . GLY A 1 178 ? -18.478 -16.112 9.900 1.00 81.19 178 GLY A C 1
ATOM 1491 O O . GLY A 1 178 ? -17.786 -16.529 8.966 1.00 81.19 178 GLY A O 1
ATOM 1492 N N . LYS A 1 179 ? -19.541 -16.787 10.359 1.00 81.06 179 LYS A N 1
ATOM 1493 C CA . LYS A 1 179 ? -20.028 -18.042 9.759 1.00 81.06 179 LYS A CA 1
ATOM 1494 C C . LYS A 1 179 ? -20.600 -17.846 8.356 1.00 81.06 179 LYS A C 1
ATOM 1496 O O . LYS A 1 179 ? -20.534 -18.778 7.565 1.00 81.06 179 LYS A O 1
ATOM 1501 N N . ASP A 1 180 ? -21.094 -16.650 8.046 1.00 74.44 180 ASP A N 1
ATOM 1502 C CA . ASP A 1 180 ? -21.729 -1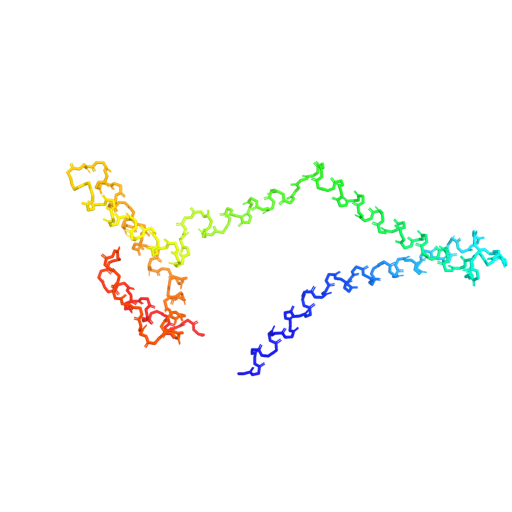6.333 6.762 1.00 74.44 180 ASP A CA 1
ATOM 1503 C C . ASP A 1 180 ? -20.738 -15.746 5.732 1.00 74.44 180 ASP A C 1
ATOM 1505 O O . ASP A 1 180 ? -21.121 -15.459 4.601 1.00 74.44 180 ASP A O 1
ATOM 1509 N N . LEU A 1 181 ? -19.463 -15.551 6.102 1.00 69.69 181 LEU A N 1
ATOM 1510 C CA . LEU A 1 181 ? -18.449 -14.848 5.293 1.00 69.69 181 LEU A CA 1
ATOM 1511 C C . LEU A 1 181 ? -17.600 -15.754 4.375 1.00 69.69 181 LEU A C 1
ATOM 1513 O O . LEU A 1 181 ? -16.466 -15.389 4.046 1.00 69.69 181 LEU A O 1
ATOM 1517 N N . ASP A 1 182 ? -18.136 -16.903 3.951 1.00 57.00 182 ASP A N 1
ATOM 1518 C CA . ASP A 1 182 ? -17.449 -17.888 3.090 1.00 57.00 182 ASP A CA 1
ATOM 1519 C C . ASP A 1 182 ? -17.847 -17.836 1.604 1.00 57.00 182 ASP A C 1
ATOM 1521 O O . ASP A 1 182 ? -19.056 -17.908 1.285 1.00 57.00 182 ASP A O 1
#

Sequence (182 aa):
MMKKWFMRQYWRLQQSQTFISMGFWCTTLTLLIWPYVSWRFQGEATPLGIPMTYWGLATIAFGVLAIVLMVGYIYDQFLSLWKEQRTVDTERNPFGTYAMIPANIVQVGMLNRLLRDNSPEDKQVQDTCNWIDQWLAWNAEQEVWARGQKFWDDEFENPVPDLFFLPEGAVDDARRRGKDLD

Nearest PDB structures (foldseek):
  8ffw-assembly1_C  TM=3.423E-01  e=7.234E+00  Homo sapiens

Mean predicted aligned error: 9.75 Å

Secondary structure (DSSP, 8-state):
-HHHHHHHHHHHHHHHHHHHHHHHHHHHHHHHHHHHHGGGG-----GGGS-HHHHHHHHHHHHHHHHHHHHHHHIIIII-HHHHHHHHHHHH-HHHHT---HHHHHHHHHHHHHHHHH-TT-HHHHHHHHHHHHHHHHHHTSHHHHHHHHHHHHHSSSPPPP-TTSPTTHHHHHHHHHTT--

Organism: NCBI:txid1457950

Radius of gyration: 29.08 Å; Cα contacts (8 Å, |Δi|>4): 124; chains: 1; bounding box: 59×45×80 Å

Foldseek 3Di:
DVVVVVVVVVVVCVVCVVVVVLVVVLQVQLVVCCVVCVVVQPDPDQVVPHRSSVVSSVVSSVVVVVVVVVVVVCCCPPVVVVVVVVVVVLVPPCCNPQAPAQVVLLVLLVVLVVQCVVCVPDPVSVVVSVVVQVSSQVNLQDLNNLVVQVVQCVPDPDHDDPDPSHPPCSSVNSPVVNVVVD